Protein AF-A0A7C3NI88-F1 (afdb_monomer)

Radius of gyration: 24.8 Å; Cα contacts (8 Å, |Δi|>4): 38; chains: 1; bounding box: 59×48×70 Å

Foldseek 3Di:
DQCLCVVLVLLVCLVVCVVPPPPDDDDDPPPVVVVVVVVVVVVVQVPDDPVVVVVSVVNVVVQVPDDPVSVVVSVVSSVVQVPDDPVVVVVVVVVSVVLVVDDPVRNVVVSVVVVVLVPDDPVRNVVVVVVLVVDDPVVNVVVVVVVVVVVVVVVVVVVVVVVVLVVVVVVVDDPVVVVVVVVVVVCCVVPNDPVRVVVVVVVSVVVSVPPPD

Secondary structure (DSSP, 8-state):
--TTHHHHHHHHHHTTTTTT---S---SS-HHHHHHHHHHHHHHHHHS-HHHHHHHHHHHHHHHTS-HHHHHHHHHHHHHHHTS-HHHHHHHHHHHHHHHHS-HHHHHHHHHHHHHHHHS-HHHHHHHHHHHHHS-HHHHHHHHHHHHHHHHHHHHHHHHHHHHHHHHHHHHS-HHHHHHHHHHHHHHHHH--HHHHHHHHHHHHHHHHS---

Structure (mmCIF, N/CA/C/O backbone):
data_AF-A0A7C3NI88-F1
#
_entry.id   AF-A0A7C3NI88-F1
#
loop_
_atom_site.group_PDB
_atom_site.id
_atom_site.type_symbol
_atom_site.label_atom_id
_atom_site.label_alt_id
_atom_site.label_comp_id
_atom_site.label_asym_id
_atom_site.label_entity_id
_atom_site.label_seq_id
_atom_site.pdbx_PDB_ins_code
_atom_site.Cartn_x
_atom_site.Cartn_y
_atom_site.Cartn_z
_atom_site.occupancy
_atom_site.B_iso_or_equiv
_atom_site.auth_seq_id
_atom_site.auth_comp_id
_atom_site.auth_asym_id
_atom_site.auth_atom_id
_atom_site.pdbx_PDB_model_num
ATOM 1 N N . MET A 1 1 ? -6.622 -14.822 3.680 1.00 32.66 1 MET A N 1
ATOM 2 C CA . MET A 1 1 ? -5.328 -14.912 2.956 1.00 32.66 1 MET A CA 1
ATOM 3 C C . MET A 1 1 ? -5.038 -13.580 2.274 1.00 32.66 1 MET A C 1
ATOM 5 O O . MET A 1 1 ? -5.721 -13.219 1.322 1.00 32.66 1 MET A O 1
ATOM 9 N N . ASN A 1 2 ? -4.082 -12.814 2.807 1.00 26.61 2 ASN A N 1
ATOM 10 C CA . ASN A 1 2 ? -3.858 -11.410 2.448 1.00 26.61 2 ASN A CA 1
ATOM 11 C C . ASN A 1 2 ? -3.224 -11.280 1.053 1.00 26.61 2 ASN A C 1
ATOM 13 O O . ASN A 1 2 ? -2.083 -11.692 0.840 1.00 26.61 2 ASN A O 1
ATOM 17 N N . LEU A 1 3 ? -3.965 -10.697 0.102 1.00 31.41 3 LEU A N 1
ATOM 18 C CA . LEU A 1 3 ? -3.583 -10.494 -1.310 1.00 31.41 3 LEU A CA 1
ATOM 19 C C . LEU A 1 3 ? -2.279 -9.704 -1.515 1.00 31.41 3 LEU A C 1
ATOM 21 O O . LEU A 1 3 ? -1.693 -9.728 -2.595 1.00 31.41 3 LEU A O 1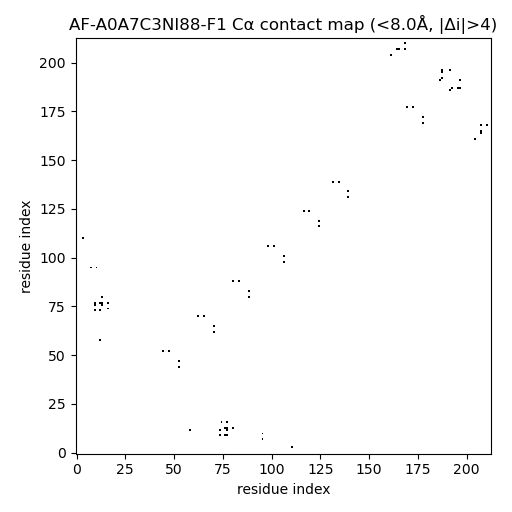
ATOM 25 N N . SER A 1 4 ? -1.805 -9.019 -0.491 1.00 33.62 4 SER A N 1
ATOM 26 C CA . SER A 1 4 ? -0.614 -8.173 -0.503 1.00 33.62 4 SER A CA 1
ATOM 27 C C . SER A 1 4 ? 0.681 -8.975 -0.472 1.00 33.62 4 SER A C 1
ATOM 29 O O . SER A 1 4 ? 1.694 -8.582 -1.056 1.00 33.62 4 SER A O 1
ATOM 31 N N . SER A 1 5 ? 0.587 -10.197 0.059 1.00 36.66 5 SER A N 1
ATOM 32 C CA . SER A 1 5 ? 1.593 -11.230 -0.145 1.00 36.66 5 SER A CA 1
ATOM 33 C C . SER A 1 5 ? 1.774 -11.589 -1.623 1.00 36.66 5 SER A C 1
ATOM 35 O O . SER A 1 5 ? 2.835 -12.102 -1.941 1.00 36.66 5 SER A O 1
ATOM 37 N N . LYS A 1 6 ? 0.837 -11.266 -2.543 1.00 42.94 6 LYS A N 1
ATOM 38 C CA . LYS A 1 6 ? 0.904 -11.579 -3.994 1.00 42.94 6 LYS A CA 1
ATOM 39 C C . LYS A 1 6 ? 1.456 -10.449 -4.886 1.00 42.94 6 LYS A C 1
ATOM 41 O O . LYS A 1 6 ? 1.591 -10.641 -6.100 1.00 42.94 6 LYS A O 1
ATOM 46 N N . LEU A 1 7 ? 1.790 -9.285 -4.316 1.00 36.56 7 LEU A N 1
ATOM 47 C CA . LEU A 1 7 ? 2.483 -8.192 -5.024 1.00 36.56 7 LEU A CA 1
ATOM 48 C C . LEU A 1 7 ? 3.919 -7.996 -4.525 1.00 36.56 7 LEU A C 1
ATOM 50 O O . LEU A 1 7 ? 4.809 -7.773 -5.342 1.00 36.56 7 LEU A O 1
ATOM 54 N N . ALA A 1 8 ? 4.181 -8.222 -3.234 1.00 36.03 8 ALA A N 1
ATOM 55 C CA . ALA A 1 8 ? 5.546 -8.280 -2.710 1.00 36.03 8 ALA A CA 1
ATOM 56 C C . ALA A 1 8 ? 6.295 -9.562 -3.123 1.00 36.03 8 ALA A C 1
ATOM 58 O O . ALA A 1 8 ? 7.511 -9.544 -3.315 1.00 36.03 8 ALA A O 1
ATOM 59 N N . THR A 1 9 ? 5.578 -10.669 -3.353 1.00 37.91 9 THR A N 1
ATOM 60 C CA . THR A 1 9 ? 6.172 -11.877 -3.950 1.00 37.91 9 THR A CA 1
ATOM 61 C C . THR A 1 9 ? 6.448 -11.731 -5.437 1.00 37.91 9 THR A C 1
ATOM 63 O O . THR A 1 9 ? 7.312 -12.438 -5.928 1.00 37.91 9 THR A O 1
ATOM 66 N N . ALA A 1 10 ? 5.802 -10.818 -6.168 1.00 36.47 10 ALA A N 1
ATOM 67 C CA . ALA A 1 10 ? 6.018 -10.715 -7.611 1.00 36.47 10 ALA A CA 1
ATOM 68 C C . ALA A 1 10 ? 7.401 -10.138 -7.959 1.00 36.47 10 ALA A C 1
ATOM 70 O O . ALA A 1 10 ? 8.027 -10.611 -8.900 1.00 36.47 10 ALA A O 1
ATOM 71 N N . ILE A 1 11 ? 7.917 -9.182 -7.177 1.00 41.78 11 ILE A N 1
ATOM 72 C CA . ILE A 1 11 ? 9.261 -8.612 -7.393 1.00 41.78 11 ILE A CA 1
ATOM 73 C C . ILE A 1 11 ? 10.340 -9.531 -6.796 1.00 41.78 11 ILE A C 1
ATOM 75 O O . ILE A 1 11 ? 11.390 -9.729 -7.404 1.00 41.78 11 ILE A O 1
ATOM 79 N N . GLY A 1 12 ? 10.049 -10.196 -5.670 1.00 39.19 12 GLY A N 1
ATOM 80 C CA . GLY A 1 12 ? 10.937 -11.213 -5.094 1.00 39.19 12 GLY A CA 1
ATOM 81 C C . GLY A 1 12 ? 11.050 -12.505 -5.921 1.00 39.19 12 GLY A C 1
ATOM 82 O O . GLY A 1 12 ? 12.126 -13.098 -5.964 1.00 39.19 12 GLY A O 1
ATOM 83 N N . LEU A 1 13 ? 9.980 -12.939 -6.602 1.00 42.16 13 LEU A N 1
ATOM 84 C CA . LEU A 1 13 ? 10.000 -14.089 -7.523 1.00 42.16 13 LEU A CA 1
ATOM 85 C C . LEU A 1 13 ? 10.448 -13.717 -8.939 1.00 42.16 13 LEU A C 1
ATOM 87 O O . LEU A 1 13 ? 10.964 -14.588 -9.631 1.00 42.16 13 LEU A O 1
ATOM 91 N N . ALA A 1 14 ? 10.330 -12.458 -9.375 1.00 40.44 14 ALA A N 1
ATOM 92 C CA . ALA A 1 14 ? 10.862 -12.040 -10.674 1.00 40.44 14 ALA A CA 1
ATOM 93 C C . ALA A 1 14 ? 12.399 -12.114 -10.740 1.00 40.44 14 ALA A C 1
ATOM 95 O O . ALA A 1 14 ? 12.946 -12.334 -11.814 1.00 40.44 14 ALA A O 1
ATOM 96 N N . LEU A 1 15 ? 13.102 -12.018 -9.606 1.00 44.06 15 LEU A N 1
ATOM 97 C CA . LEU A 1 15 ? 14.544 -12.302 -9.548 1.00 44.06 15 LEU A CA 1
ATOM 98 C C . LEU A 1 15 ? 14.875 -13.807 -9.524 1.00 44.06 15 LEU A C 1
ATOM 100 O O . LEU A 1 15 ? 16.026 -14.172 -9.726 1.00 44.06 15 LEU A O 1
ATOM 104 N N . LEU A 1 16 ? 13.884 -14.683 -9.323 1.00 44.50 16 LEU A N 1
ATOM 105 C CA . LEU A 1 16 ? 14.051 -16.143 -9.243 1.00 44.50 16 LEU A CA 1
ATOM 106 C C . LEU A 1 16 ? 13.483 -16.903 -10.455 1.00 44.50 16 LEU A C 1
ATOM 108 O O . LEU A 1 16 ? 13.848 -18.051 -10.685 1.00 44.50 16 LEU A O 1
ATOM 112 N N . LEU A 1 17 ? 12.650 -16.269 -11.284 1.00 41.72 17 LEU A N 1
ATOM 113 C CA . LEU A 1 17 ? 12.181 -16.842 -12.553 1.00 41.72 17 LEU A CA 1
ATOM 114 C C . LEU A 1 17 ? 13.203 -16.725 -13.698 1.00 41.72 17 LEU A C 1
ATOM 116 O O . LEU A 1 17 ? 12.942 -17.199 -14.802 1.00 41.72 17 LEU A O 1
ATOM 120 N N . LEU A 1 18 ? 14.400 -16.194 -13.426 1.00 44.94 18 LEU A N 1
ATOM 121 C CA . LEU A 1 18 ? 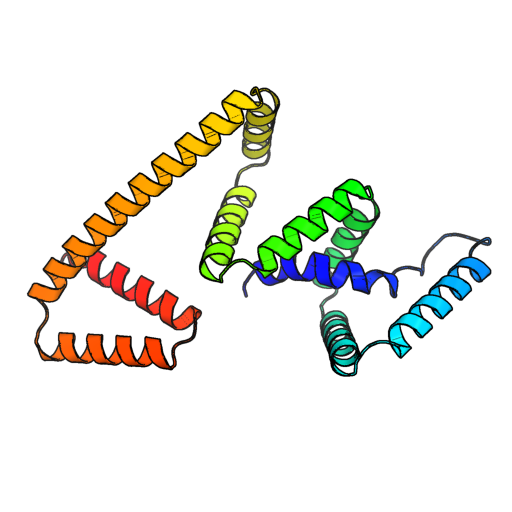15.545 -16.284 -14.338 1.00 44.94 18 LEU A CA 1
ATOM 122 C C . LEU A 1 18 ? 16.137 -17.702 -14.448 1.00 44.94 18 LEU A C 1
ATOM 124 O O . LEU A 1 18 ? 16.945 -17.927 -15.339 1.00 44.94 18 LEU A O 1
ATOM 128 N N . ALA A 1 19 ? 15.712 -18.670 -13.625 1.00 46.06 19 ALA A N 1
ATOM 129 C CA . ALA A 1 19 ? 16.236 -20.041 -13.681 1.00 46.06 19 ALA A CA 1
ATOM 130 C C . ALA A 1 19 ? 15.269 -21.100 -14.257 1.00 46.06 19 ALA A C 1
ATOM 132 O O . ALA A 1 19 ? 15.695 -22.223 -14.500 1.00 46.06 19 ALA A O 1
ATOM 133 N N . ALA A 1 20 ? 13.984 -20.793 -14.493 1.00 42.84 20 ALA A N 1
ATOM 134 C CA . ALA A 1 20 ? 12.984 -21.831 -14.818 1.00 42.84 20 ALA A CA 1
ATOM 135 C C . ALA A 1 20 ? 12.162 -21.605 -16.104 1.00 42.84 20 ALA A C 1
ATOM 137 O O . ALA A 1 20 ? 11.313 -22.432 -16.424 1.00 42.84 20 ALA A O 1
ATOM 138 N N . ALA A 1 21 ? 12.390 -20.520 -16.854 1.00 42.50 21 ALA A N 1
ATOM 139 C CA . ALA A 1 21 ? 11.597 -20.176 -18.047 1.00 42.50 21 ALA A CA 1
ATOM 140 C C . ALA A 1 21 ? 12.405 -20.108 -19.361 1.00 42.50 21 ALA A C 1
ATOM 142 O O . ALA A 1 21 ? 11.924 -19.567 -20.351 1.00 42.50 21 ALA A O 1
ATOM 143 N N . ALA A 1 22 ? 13.621 -20.664 -19.399 1.00 44.19 22 ALA A N 1
ATOM 144 C CA . ALA A 1 22 ? 14.449 -20.750 -20.611 1.00 44.19 22 ALA A CA 1
ATOM 145 C C . ALA A 1 22 ? 14.356 -22.130 -21.295 1.00 44.19 22 ALA A C 1
ATOM 147 O O .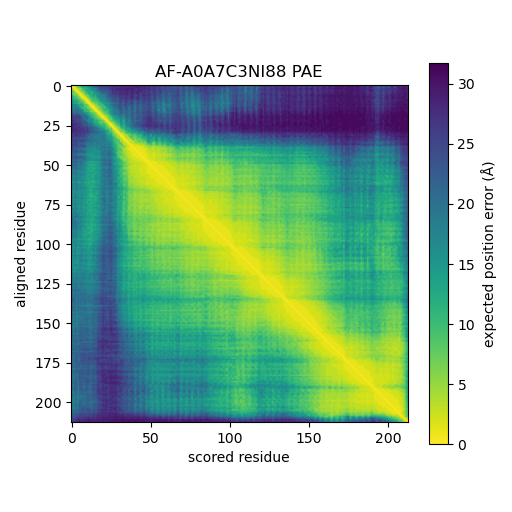 ALA A 1 22 ? 15.361 -22.677 -21.756 1.00 44.19 22 ALA A O 1
ATOM 148 N N . TRP A 1 23 ? 13.157 -22.719 -21.289 1.00 47.81 23 TRP A N 1
ATOM 149 C CA . TRP A 1 23 ? 12.801 -23.941 -22.013 1.00 47.81 23 TRP A CA 1
ATOM 150 C C . TRP A 1 23 ? 11.440 -23.734 -22.687 1.00 47.81 23 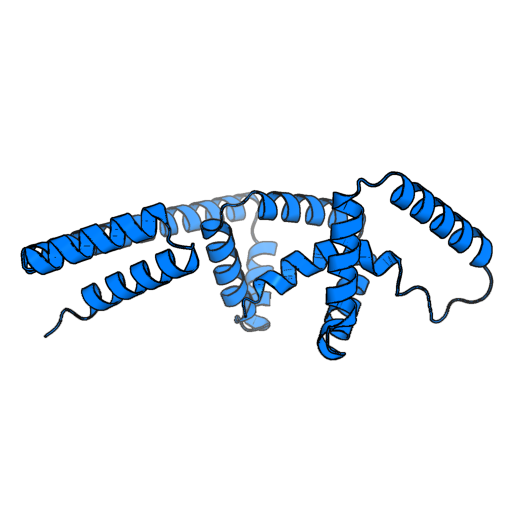TRP A C 1
ATOM 152 O O . TRP A 1 23 ? 10.420 -24.189 -22.190 1.00 47.81 23 TRP A O 1
ATOM 162 N N . SER A 1 24 ? 11.423 -22.995 -23.795 1.00 48.53 24 SER A N 1
ATOM 163 C CA . SER A 1 24 ? 10.720 -23.404 -25.019 1.00 48.53 24 SER A CA 1
ATOM 164 C C . SER A 1 24 ? 10.897 -22.323 -26.086 1.00 48.53 24 SER A C 1
ATOM 166 O O . SER A 1 24 ? 10.407 -21.211 -25.921 1.00 48.53 24 SER A O 1
ATOM 168 N N . GLN A 1 25 ? 11.549 -22.707 -27.184 1.00 45.66 25 GLN A N 1
ATOM 169 C CA . GLN A 1 25 ? 11.645 -21.993 -28.463 1.00 45.66 25 GLN A CA 1
ATOM 170 C C . GLN A 1 25 ? 12.489 -20.710 -28.511 1.00 45.66 25 GLN A C 1
ATOM 172 O O . GLN A 1 25 ? 11.952 -19.614 -28.575 1.00 45.66 25 GLN A O 1
ATOM 177 N N . THR A 1 26 ? 13.799 -20.887 -28.701 1.00 42.84 26 THR A N 1
ATOM 178 C CA . THR A 1 26 ? 14.554 -20.165 -29.742 1.00 42.84 26 THR A CA 1
ATOM 179 C C . THR A 1 26 ? 15.749 -21.011 -30.186 1.00 42.84 26 THR A C 1
ATOM 181 O O . THR A 1 26 ? 16.582 -21.431 -29.390 1.00 42.84 26 THR A O 1
ATOM 184 N N . GLY A 1 27 ? 15.782 -21.346 -31.475 1.00 46.03 27 GLY A N 1
ATOM 185 C CA . GLY A 1 27 ? 16.766 -22.240 -32.074 1.00 46.03 27 GLY A CA 1
ATOM 186 C C . GLY A 1 27 ? 18.157 -21.612 -32.215 1.00 46.03 27 GLY A C 1
ATOM 187 O O . GLY A 1 27 ? 18.318 -20.503 -32.709 1.00 46.03 27 GLY A O 1
ATOM 188 N N . GLN A 1 28 ? 19.159 -22.398 -31.823 1.00 39.84 28 GLN A N 1
ATOM 189 C CA . GLN A 1 28 ? 20.488 -22.518 -32.443 1.00 39.84 28 GLN A CA 1
ATOM 190 C C . GLN A 1 28 ? 21.496 -21.344 -32.415 1.00 39.84 28 GLN A C 1
ATOM 192 O O . GLN A 1 28 ? 22.498 -21.399 -33.122 1.00 39.84 28 GLN A O 1
ATOM 197 N N . ARG A 1 29 ? 21.363 -20.356 -31.516 1.00 44.50 29 ARG A N 1
ATOM 198 C CA . ARG A 1 29 ? 22.494 -19.463 -31.126 1.00 44.50 29 ARG A CA 1
ATOM 199 C C . ARG A 1 29 ? 22.801 -19.415 -29.620 1.00 44.50 29 ARG A C 1
ATOM 201 O O . ARG A 1 29 ? 23.678 -18.675 -29.188 1.00 44.50 29 ARG A O 1
ATOM 208 N N . GLU A 1 30 ? 22.116 -20.223 -28.813 1.00 43.31 30 GLU A N 1
ATOM 209 C CA . GLU A 1 30 ? 22.071 -20.078 -27.349 1.00 43.31 30 GLU A CA 1
ATOM 210 C C . GLU A 1 30 ? 23.096 -20.838 -26.472 1.00 43.31 30 GLU A C 1
ATOM 212 O O . GLU A 1 30 ? 23.231 -20.433 -25.315 1.00 43.31 30 GLU A O 1
ATOM 217 N N . PRO A 1 31 ? 23.830 -21.894 -26.893 1.00 49.31 31 PRO A N 1
ATOM 218 C CA . PRO A 1 31 ? 24.522 -22.743 -25.915 1.00 49.31 31 PRO A CA 1
ATOM 219 C C . PRO A 1 31 ? 25.653 -22.016 -25.173 1.00 49.31 31 PRO A C 1
ATOM 221 O O . PRO A 1 31 ? 25.827 -22.232 -23.977 1.00 49.31 31 PRO A O 1
ATOM 224 N N . LEU A 1 32 ? 26.372 -21.103 -25.838 1.00 42.50 32 LEU A N 1
ATOM 225 C CA . LEU A 1 32 ? 27.488 -20.374 -25.223 1.00 42.50 32 LEU A CA 1
ATOM 226 C C . LEU A 1 32 ? 27.013 -19.280 -24.251 1.00 42.50 32 LEU A C 1
ATOM 228 O O . LEU A 1 32 ? 27.554 -19.151 -23.157 1.00 42.50 32 LEU A O 1
ATOM 232 N N . LEU A 1 33 ? 25.967 -18.530 -24.620 1.00 45.44 33 LEU A N 1
ATOM 233 C CA . LEU A 1 33 ? 25.384 -17.474 -23.779 1.00 45.44 33 LEU A CA 1
ATOM 234 C C . LEU A 1 33 ? 24.667 -18.062 -22.555 1.00 45.44 33 LEU A C 1
ATOM 236 O O . LEU A 1 33 ? 24.776 -17.519 -21.456 1.00 45.44 33 LEU A O 1
ATOM 240 N N . LYS A 1 34 ? 23.988 -19.206 -22.721 1.00 52.25 34 LYS A N 1
ATOM 241 C CA . LYS A 1 34 ? 23.351 -19.939 -21.621 1.00 52.25 34 LYS A CA 1
ATOM 242 C C . LYS A 1 34 ? 24.395 -20.518 -20.664 1.00 52.25 34 LYS A C 1
ATOM 244 O O . LYS A 1 34 ? 24.311 -20.249 -19.471 1.00 52.25 34 LYS A O 1
ATOM 249 N N . ALA A 1 35 ? 25.440 -21.171 -21.179 1.00 47.72 35 ALA A N 1
ATOM 250 C CA . ALA A 1 35 ? 26.537 -21.696 -20.362 1.00 47.72 35 ALA A CA 1
ATOM 251 C C . ALA A 1 35 ? 27.296 -20.598 -19.590 1.00 47.72 35 ALA A C 1
ATOM 253 O O . ALA A 1 35 ? 27.627 -20.792 -18.421 1.00 47.72 35 ALA A O 1
ATOM 254 N N . GLN A 1 36 ? 27.530 -19.429 -20.200 1.00 49.84 36 GLN A N 1
ATOM 255 C CA . GLN A 1 36 ? 28.121 -18.276 -19.508 1.00 49.84 36 GLN A CA 1
ATOM 256 C C . GLN A 1 36 ? 27.206 -17.746 -18.397 1.00 49.84 36 GLN A C 1
ATOM 258 O O . GLN A 1 36 ? 27.676 -17.483 -17.290 1.00 49.84 36 GLN A O 1
ATOM 263 N N . SER A 1 37 ? 25.898 -17.654 -18.656 1.00 64.19 37 SER A N 1
ATOM 264 C CA . SER A 1 37 ? 24.925 -17.233 -17.643 1.00 64.19 37 SER A CA 1
ATOM 265 C C . SER A 1 37 ? 24.801 -18.241 -16.492 1.00 64.19 37 SER A C 1
ATOM 267 O O . SER A 1 37 ? 24.720 -17.843 -15.331 1.00 64.19 37 SER A O 1
ATOM 269 N N . ASP A 1 38 ? 24.877 -19.541 -16.784 1.00 68.00 38 ASP A N 1
ATOM 270 C CA . ASP A 1 38 ? 24.817 -20.613 -15.790 1.00 68.00 38 ASP A CA 1
ATOM 271 C C . ASP A 1 38 ? 26.075 -20.623 -14.910 1.00 68.00 38 ASP A C 1
ATOM 273 O O . ASP A 1 38 ? 25.975 -20.732 -13.686 1.00 68.00 38 ASP A O 1
ATOM 277 N N . GLN A 1 39 ? 27.258 -20.416 -15.502 1.00 70.38 39 GLN A N 1
ATOM 278 C CA . GLN A 1 39 ? 28.505 -20.258 -14.749 1.00 70.38 39 GLN A CA 1
ATOM 279 C C . GLN A 1 39 ? 28.502 -19.005 -13.867 1.00 70.38 39 GLN A C 1
ATOM 281 O O . GLN A 1 39 ? 28.963 -19.053 -12.725 1.00 70.38 39 GLN A O 1
ATOM 286 N N . GLU A 1 40 ? 27.981 -17.879 -14.357 1.00 75.00 40 GLU A N 1
ATOM 287 C CA . GLU A 1 40 ? 27.875 -16.659 -13.556 1.00 75.00 40 GLU A CA 1
ATOM 288 C C . GLU A 1 40 ? 26.893 -16.833 -12.389 1.00 75.00 40 GLU A C 1
ATOM 290 O O . GLU A 1 40 ? 27.192 -16.445 -11.257 1.00 75.00 40 GLU A O 1
ATOM 295 N N . ASN A 1 41 ? 25.750 -17.474 -12.635 1.00 75.50 41 ASN A N 1
ATOM 296 C CA . ASN A 1 41 ? 24.769 -17.795 -11.604 1.00 75.50 41 ASN A CA 1
ATOM 297 C C . ASN A 1 41 ? 25.346 -18.738 -10.542 1.00 75.50 41 ASN A C 1
ATOM 299 O O . ASN A 1 41 ? 25.120 -18.513 -9.353 1.00 75.50 41 ASN A O 1
ATOM 303 N N . LEU A 1 42 ? 26.137 -19.738 -10.945 1.00 77.19 42 LEU A N 1
ATOM 304 C CA . LEU A 1 42 ? 26.828 -20.634 -10.019 1.00 77.19 42 LEU A CA 1
ATOM 305 C C . LEU A 1 42 ? 27.843 -19.871 -9.160 1.00 77.19 42 LEU A C 1
ATOM 307 O O . LEU A 1 42 ? 27.822 -19.993 -7.939 1.00 77.19 42 LEU A O 1
ATOM 311 N N . ARG A 1 43 ? 28.658 -19.001 -9.766 1.00 82.88 43 ARG A N 1
ATOM 312 C CA . ARG A 1 43 ? 29.606 -18.149 -9.027 1.00 82.88 43 ARG A CA 1
ATOM 313 C C . ARG A 1 43 ? 28.901 -17.219 -8.040 1.00 82.88 43 ARG A C 1
ATOM 315 O O . ARG A 1 43 ? 29.401 -16.992 -6.939 1.00 82.88 43 ARG A O 1
ATOM 322 N N . ARG A 1 44 ? 27.745 -16.657 -8.414 1.00 79.12 44 ARG A N 1
ATOM 323 C CA . ARG A 1 44 ? 26.914 -15.845 -7.507 1.00 79.12 44 ARG A CA 1
ATOM 324 C C . ARG A 1 44 ? 26.362 -16.694 -6.367 1.00 79.12 44 ARG A C 1
ATOM 326 O O . ARG A 1 44 ? 26.438 -16.268 -5.221 1.00 79.12 44 ARG A O 1
ATOM 333 N N . TRP A 1 45 ? 25.861 -17.890 -6.668 1.00 77.75 45 TRP A N 1
ATOM 334 C CA . TRP A 1 45 ? 25.368 -18.837 -5.672 1.00 77.75 45 TRP A CA 1
ATOM 335 C C . TRP A 1 45 ? 26.457 -19.244 -4.681 1.00 77.75 45 TRP A C 1
ATOM 337 O O . TRP A 1 45 ? 26.223 -19.226 -3.479 1.00 77.75 45 TRP A O 1
ATOM 347 N N . GLU A 1 46 ? 27.661 -19.565 -5.146 1.00 85.88 46 GLU A N 1
ATOM 348 C CA . GLU A 1 46 ? 28.785 -19.937 -4.282 1.00 85.88 46 GLU A CA 1
ATOM 349 C C . GLU A 1 46 ? 29.116 -18.834 -3.274 1.00 85.88 46 GLU A C 1
ATOM 351 O O . GLU A 1 46 ? 29.261 -19.133 -2.086 1.00 85.88 46 GLU A O 1
ATOM 356 N N . LYS A 1 47 ? 29.114 -17.572 -3.728 1.00 87.88 47 LYS A N 1
ATOM 357 C CA . LYS A 1 47 ? 29.382 -16.372 -2.919 1.00 87.88 47 LYS A CA 1
ATOM 358 C C . LYS A 1 47 ? 28.264 -15.987 -1.942 1.00 87.88 47 LYS A C 1
ATOM 360 O O . LYS A 1 47 ? 28.503 -15.148 -1.079 1.00 87.88 47 LYS A O 1
ATOM 365 N N . MET A 1 48 ? 27.068 -16.567 -2.054 1.00 85.44 48 MET A N 1
ATOM 366 C CA . MET A 1 48 ? 25.968 -16.291 -1.124 1.00 85.44 48 MET A CA 1
ATOM 367 C C . MET A 1 48 ? 26.222 -16.906 0.256 1.00 85.44 48 MET A C 1
ATOM 369 O O . MET A 1 48 ? 26.700 -18.042 0.388 1.00 85.44 48 MET A O 1
ATOM 373 N N . SER A 1 49 ? 25.810 -16.176 1.287 1.00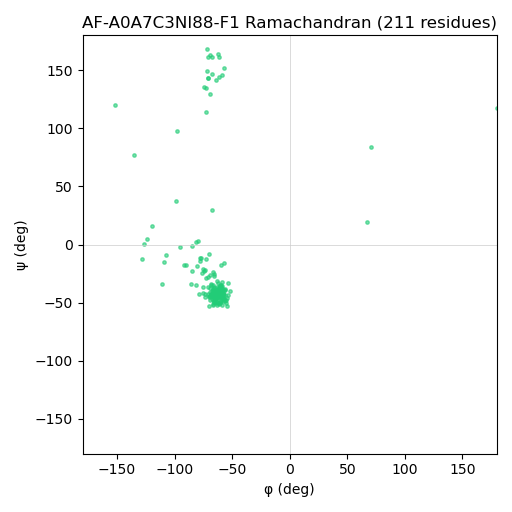 89.62 49 SER A N 1
ATOM 374 C CA . SER A 1 49 ? 25.756 -16.645 2.667 1.00 89.62 49 SER A CA 1
ATOM 375 C C . SER A 1 49 ? 24.800 -17.835 2.825 1.00 89.62 49 SER A C 1
ATOM 377 O O . SER A 1 49 ? 23.908 -18.083 2.007 1.00 89.62 49 SER A O 1
ATOM 379 N N . ALA A 1 50 ? 24.953 -18.581 3.921 1.00 89.62 50 ALA A N 1
ATOM 380 C CA . ALA A 1 50 ? 24.043 -19.678 4.244 1.00 89.62 50 ALA A CA 1
ATOM 381 C C . ALA A 1 50 ? 22.582 -19.203 4.381 1.00 89.62 50 ALA A C 1
ATOM 383 O O . ALA A 1 50 ? 21.669 -19.909 3.951 1.00 89.62 50 ALA A O 1
ATOM 384 N N . ALA A 1 51 ? 22.366 -17.996 4.919 1.00 83.25 51 ALA A N 1
ATOM 385 C CA . ALA A 1 51 ? 21.041 -17.398 5.068 1.00 83.25 51 ALA A CA 1
ATOM 386 C C . ALA A 1 51 ? 20.386 -17.102 3.708 1.00 83.25 51 ALA A C 1
ATOM 388 O O . ALA A 1 51 ? 19.237 -17.482 3.486 1.00 83.25 51 ALA A O 1
ATOM 389 N N . GLU A 1 52 ? 21.126 -16.514 2.766 1.00 77.88 52 GLU A N 1
ATOM 390 C CA . GLU A 1 52 ? 20.632 -16.227 1.411 1.00 77.88 52 GLU A CA 1
ATOM 391 C C . GLU A 1 52 ? 20.326 -17.513 0.632 1.00 77.88 52 GLU A C 1
ATOM 393 O O . GLU A 1 52 ? 19.262 -17.647 0.021 1.00 77.88 52 GLU A O 1
ATOM 398 N N . LYS A 1 53 ? 21.217 -18.512 0.713 1.00 81.88 53 LYS A N 1
ATOM 399 C CA . LYS A 1 53 ? 20.985 -19.842 0.121 1.00 81.88 53 LYS A CA 1
ATOM 400 C C . LYS A 1 53 ? 19.720 -20.483 0.690 1.00 81.88 53 LYS A C 1
ATOM 402 O O . LYS A 1 53 ? 18.931 -21.068 -0.057 1.00 81.88 53 LYS A O 1
ATOM 407 N N . GLN A 1 54 ? 19.508 -20.369 2.000 1.00 82.94 54 GLN A N 1
ATOM 408 C CA . GLN A 1 54 ? 18.324 -20.906 2.662 1.00 82.94 54 GLN A CA 1
ATOM 409 C C . GLN A 1 54 ? 17.047 -20.176 2.236 1.00 82.94 54 GLN A C 1
ATOM 411 O O . GLN A 1 54 ? 16.037 -20.826 1.958 1.00 82.94 54 GLN A O 1
ATOM 416 N N . GLU A 1 55 ? 17.088 -18.852 2.110 1.00 78.62 55 GLU A N 1
ATOM 417 C CA . GLU A 1 55 ? 15.958 -18.071 1.614 1.00 78.62 55 GLU A CA 1
ATOM 418 C C . GLU A 1 55 ? 15.568 -18.488 0.187 1.00 78.62 55 GLU A C 1
ATOM 420 O O . GLU A 1 55 ? 14.385 -18.694 -0.108 1.00 78.62 55 GLU A O 1
ATOM 425 N N . ILE A 1 56 ? 16.551 -18.671 -0.697 1.00 76.69 56 ILE A N 1
ATOM 426 C CA . ILE A 1 56 ? 16.311 -19.125 -2.071 1.00 76.69 56 ILE A CA 1
ATOM 427 C C . ILE A 1 56 ? 15.676 -20.518 -2.082 1.00 76.69 56 ILE A C 1
ATOM 429 O O . ILE A 1 56 ? 14.679 -20.725 -2.780 1.00 76.69 56 ILE A O 1
ATOM 433 N N . ARG A 1 57 ? 16.173 -21.457 -1.265 1.00 81.25 57 ARG A N 1
ATOM 434 C CA . ARG A 1 57 ? 15.561 -22.790 -1.125 1.00 81.25 57 ARG A CA 1
ATOM 435 C C . ARG A 1 57 ? 14.107 -22.698 -0.670 1.00 81.25 57 ARG A C 1
ATOM 437 O O . ARG A 1 57 ? 13.247 -23.341 -1.264 1.00 81.25 57 ARG A O 1
ATOM 444 N N . GLN A 1 58 ? 13.803 -21.874 0.333 1.00 81.31 58 GLN A N 1
ATOM 445 C CA . GLN A 1 58 ? 12.429 -21.683 0.812 1.00 81.31 58 GLN A CA 1
ATOM 446 C C . GLN A 1 58 ? 11.517 -21.080 -0.264 1.00 81.31 58 GLN A C 1
ATOM 448 O O . GLN A 1 58 ? 10.369 -21.498 -0.422 1.00 81.31 58 GLN A O 1
ATOM 453 N N . ARG A 1 59 ? 12.005 -20.098 -1.031 1.00 77.88 59 ARG A N 1
ATOM 454 C CA . ARG A 1 59 ? 11.267 -19.524 -2.169 1.00 77.88 59 ARG A CA 1
ATOM 455 C C . ARG A 1 59 ? 11.001 -20.574 -3.251 1.00 77.88 59 ARG A C 1
ATOM 457 O O . ARG A 1 59 ? 9.877 -20.642 -3.742 1.00 77.88 59 ARG A O 1
ATOM 464 N N . PHE A 1 60 ? 11.985 -21.416 -3.564 1.00 80.19 60 PHE A N 1
ATOM 465 C CA . PHE A 1 60 ? 11.829 -22.511 -4.521 1.00 80.19 60 PHE A CA 1
ATOM 466 C C . PHE A 1 60 ? 10.807 -23.552 -4.053 1.00 80.19 60 PHE A C 1
ATOM 468 O O . PHE A 1 60 ? 9.925 -23.922 -4.823 1.00 80.19 60 PHE A O 1
ATOM 475 N N . GLN A 1 61 ? 10.856 -23.970 -2.784 1.00 82.44 61 GLN A N 1
ATOM 476 C CA . GLN A 1 61 ? 9.868 -24.904 -2.230 1.00 82.44 61 GLN A CA 1
ATOM 477 C C . GLN A 1 61 ? 8.450 -24.325 -2.277 1.00 82.44 61 GLN A C 1
ATOM 479 O O . GLN A 1 61 ? 7.520 -25.011 -2.695 1.00 82.44 61 GLN A O 1
ATOM 484 N N . ARG A 1 62 ? 8.282 -23.037 -1.941 1.00 81.75 62 ARG A N 1
ATOM 485 C CA . ARG A 1 62 ? 6.989 -22.353 -2.094 1.00 81.75 62 ARG A CA 1
ATOM 486 C C . ARG A 1 62 ? 6.492 -22.392 -3.534 1.00 81.75 62 ARG A C 1
ATOM 488 O O . ARG A 1 62 ? 5.334 -22.708 -3.744 1.00 81.75 62 ARG A O 1
ATOM 495 N N . TRP A 1 63 ? 7.352 -22.106 -4.510 1.00 79.69 63 TRP A N 1
ATOM 496 C CA . TRP A 1 63 ? 6.981 -22.167 -5.926 1.00 79.69 63 TRP A CA 1
ATOM 497 C C . TRP A 1 63 ? 6.620 -23.584 -6.387 1.00 79.69 63 TRP A C 1
ATOM 499 O O . TRP A 1 63 ? 5.635 -23.767 -7.101 1.00 79.69 63 TRP A O 1
ATOM 509 N N . LYS A 1 64 ? 7.383 -24.596 -5.956 1.00 83.25 64 LYS A N 1
ATOM 510 C CA . LYS A 1 64 ? 7.119 -26.003 -6.287 1.00 83.25 64 LYS A CA 1
ATOM 511 C C . LYS A 1 64 ? 5.733 -26.440 -5.804 1.00 83.25 64 LYS A C 1
ATOM 513 O O . LYS A 1 64 ? 5.036 -27.138 -6.537 1.00 83.25 64 LYS A O 1
ATOM 518 N N . ASN A 1 65 ? 5.343 -25.974 -4.619 1.00 88.62 65 ASN A N 1
ATOM 519 C CA . ASN A 1 65 ? 4.078 -26.304 -3.965 1.00 88.62 65 ASN A CA 1
ATOM 520 C C . ASN A 1 65 ? 2.892 -25.422 -4.401 1.00 88.62 65 ASN A C 1
ATOM 522 O O . ASN A 1 65 ? 1.787 -25.629 -3.910 1.00 88.62 65 ASN A O 1
ATOM 526 N N . MET A 1 66 ? 3.092 -24.441 -5.290 1.00 86.94 66 MET A N 1
ATOM 527 C CA . MET A 1 66 ? 1.991 -23.661 -5.868 1.00 86.94 66 MET A CA 1
ATOM 528 C C . MET A 1 66 ? 1.176 -24.501 -6.852 1.00 86.94 66 MET A C 1
ATOM 530 O O . MET A 1 66 ? 1.720 -25.356 -7.560 1.00 86.94 66 MET A O 1
ATOM 534 N N . ASP A 1 67 ? -0.116 -24.201 -6.952 1.00 91.19 67 ASP A N 1
ATOM 535 C CA . ASP A 1 67 ? -0.966 -24.766 -7.996 1.00 91.19 67 ASP A CA 1
ATOM 536 C C . ASP A 1 67 ? -0.637 -24.170 -9.384 1.00 91.19 67 ASP A C 1
ATOM 538 O O . ASP A 1 67 ? 0.092 -23.178 -9.526 1.00 91.19 67 ASP A O 1
ATOM 542 N N . GLU A 1 68 ? -1.164 -24.777 -10.450 1.00 87.75 68 GLU A N 1
ATOM 543 C CA . GLU A 1 68 ? -0.875 -24.313 -11.813 1.00 87.75 68 GLU A CA 1
ATOM 544 C C . GLU A 1 68 ? -1.438 -22.921 -12.122 1.00 87.75 68 GLU A C 1
ATOM 546 O O . GLU A 1 68 ? -0.856 -22.191 -12.932 1.00 87.75 68 GLU A O 1
ATOM 551 N N . LYS A 1 69 ? -2.517 -22.503 -11.453 1.00 89.31 69 LYS A N 1
ATOM 552 C CA . LYS A 1 69 ? -3.106 -21.171 -11.630 1.00 89.31 69 LYS A CA 1
ATOM 553 C C . LYS A 1 69 ? -2.188 -20.099 -11.047 1.00 89.31 69 LYS A C 1
ATOM 555 O O . LYS A 1 69 ? -1.934 -19.082 -11.697 1.00 89.31 69 LYS A O 1
ATOM 560 N N . GLU A 1 70 ? -1.646 -20.331 -9.860 1.00 82.38 70 GLU A N 1
ATOM 561 C CA . GLU A 1 70 ? -0.678 -19.458 -9.201 1.00 82.38 70 GLU A CA 1
ATOM 562 C C . GLU A 1 70 ? 0.636 -19.394 -9.983 1.00 82.38 70 GLU A C 1
ATOM 564 O O . GLU A 1 70 ? 1.156 -18.300 -10.232 1.00 82.38 70 GLU A O 1
ATOM 569 N N . LYS A 1 71 ? 1.134 -20.539 -10.467 1.00 82.94 71 LYS A N 1
ATOM 570 C CA . LYS A 1 71 ? 2.307 -20.575 -11.351 1.00 82.94 71 LYS A CA 1
ATOM 571 C C . LYS A 1 71 ? 2.062 -19.815 -12.654 1.00 82.94 71 LYS A C 1
ATOM 573 O O . LYS A 1 71 ? 2.937 -19.065 -13.086 1.00 82.94 71 LYS A O 1
ATOM 578 N N . ALA A 1 72 ? 0.895 -19.961 -13.283 1.00 85.00 72 ALA A N 1
ATOM 579 C CA . ALA A 1 72 ? 0.536 -19.218 -14.492 1.00 85.00 72 ALA A CA 1
ATOM 580 C C . ALA A 1 72 ? 0.469 -17.701 -14.245 1.00 85.00 72 ALA A C 1
ATOM 582 O O . ALA A 1 72 ? 0.992 -16.920 -15.045 1.00 85.00 72 ALA A O 1
ATOM 583 N N . GLU A 1 73 ? -0.103 -17.268 -13.119 1.00 82.19 73 GLU A N 1
ATOM 584 C CA . GLU A 1 73 ? -0.135 -15.852 -12.745 1.00 82.19 73 GLU A CA 1
ATOM 585 C C . GLU A 1 73 ? 1.281 -15.287 -12.554 1.00 82.19 73 GLU A C 1
ATOM 587 O O . GLU A 1 73 ? 1.584 -14.198 -13.053 1.00 82.19 73 GLU A O 1
ATOM 592 N N . LEU A 1 74 ? 2.160 -16.024 -11.869 1.00 79.00 74 LEU A N 1
ATOM 593 C CA . LEU A 1 74 ? 3.556 -15.628 -11.675 1.00 79.00 74 LEU A CA 1
ATOM 594 C C . LEU A 1 74 ? 4.334 -15.578 -12.989 1.00 79.00 74 LEU A C 1
ATOM 596 O O . LEU A 1 74 ? 5.032 -14.593 -13.227 1.00 79.00 74 LEU A O 1
ATOM 600 N N . ARG A 1 75 ? 4.164 -16.575 -13.868 1.00 82.81 75 ARG A N 1
ATOM 601 C CA . ARG A 1 75 ? 4.746 -16.574 -15.220 1.00 82.81 75 ARG A CA 1
ATOM 602 C C . ARG A 1 75 ? 4.326 -15.322 -15.993 1.00 82.81 75 ARG A C 1
ATOM 604 O O . ARG A 1 75 ? 5.181 -14.604 -16.500 1.00 82.81 75 ARG A O 1
ATOM 611 N N . ARG A 1 76 ? 3.033 -14.974 -15.990 1.00 83.69 76 ARG A N 1
ATOM 612 C CA . ARG A 1 76 ? 2.528 -13.753 -16.645 1.00 83.69 76 ARG A CA 1
ATOM 613 C C . ARG A 1 76 ? 3.141 -12.475 -16.065 1.00 83.69 76 ARG A C 1
ATOM 615 O O . ARG A 1 76 ? 3.513 -11.578 -16.817 1.00 83.69 76 ARG A O 1
ATOM 622 N N . LYS A 1 77 ? 3.236 -12.370 -14.735 1.00 80.81 77 LYS A N 1
ATOM 623 C CA . LYS A 1 77 ? 3.850 -11.210 -14.063 1.00 80.81 77 LYS A CA 1
ATOM 624 C C . LYS A 1 77 ? 5.332 -11.076 -14.411 1.00 80.81 77 LYS A C 1
ATOM 626 O O . LYS A 1 77 ? 5.806 -9.966 -14.629 1.00 80.81 77 LYS A O 1
ATOM 631 N N . PHE A 1 78 ? 6.044 -12.194 -14.486 1.00 79.69 78 PHE A N 1
ATOM 632 C CA . PHE A 1 78 ? 7.453 -12.213 -14.854 1.00 79.69 78 PHE A CA 1
ATOM 633 C C . PHE A 1 78 ? 7.689 -11.823 -16.309 1.00 79.69 78 PHE A C 1
ATOM 635 O O . PHE A 1 78 ? 8.564 -11.010 -16.584 1.00 79.69 78 PHE A O 1
ATOM 642 N N . GLU A 1 79 ? 6.869 -12.314 -17.234 1.00 82.31 79 GLU A N 1
ATOM 643 C CA . GLU A 1 79 ? 6.948 -11.895 -18.635 1.00 82.31 79 GLU A CA 1
ATOM 644 C C . GLU A 1 79 ? 6.653 -10.398 -18.802 1.00 82.31 79 GLU A C 1
ATOM 646 O O . GLU A 1 79 ? 7.338 -9.709 -19.557 1.00 82.31 79 GLU A O 1
ATOM 651 N N . ALA A 1 80 ? 5.701 -9.851 -18.040 1.00 79.94 80 ALA A N 1
ATOM 652 C CA . ALA A 1 80 ? 5.482 -8.405 -18.000 1.00 79.94 80 ALA A CA 1
ATOM 653 C C . ALA A 1 80 ? 6.712 -7.651 -17.461 1.00 79.94 80 ALA A C 1
ATOM 655 O O . ALA A 1 80 ? 7.101 -6.638 -18.032 1.00 79.94 80 ALA A O 1
ATOM 656 N N . TRP A 1 81 ? 7.355 -8.163 -16.407 1.00 77.81 81 TRP A N 1
ATOM 657 C CA . TRP A 1 81 ? 8.581 -7.591 -15.841 1.00 77.81 81 TRP A CA 1
ATOM 658 C C . TRP A 1 81 ? 9.762 -7.606 -16.819 1.00 77.81 81 TRP A C 1
ATOM 660 O O . TRP A 1 81 ? 10.481 -6.614 -16.934 1.00 77.81 81 TRP A O 1
ATOM 670 N N . ARG A 1 82 ? 9.970 -8.715 -17.541 1.00 81.62 82 ARG A N 1
ATOM 671 C CA . ARG A 1 82 ? 11.056 -8.855 -18.526 1.00 81.62 82 ARG A CA 1
ATOM 672 C C . ARG A 1 82 ? 10.964 -7.821 -19.642 1.00 81.62 82 ARG A C 1
ATOM 674 O O . ARG A 1 82 ? 12.000 -7.361 -20.110 1.00 81.62 82 ARG A O 1
ATOM 681 N N . LYS A 1 83 ? 9.738 -7.463 -20.031 1.00 85.56 83 LYS A N 1
ATOM 682 C CA . LYS A 1 83 ? 9.439 -6.484 -21.084 1.00 85.56 83 LYS A CA 1
ATOM 683 C C . LYS A 1 83 ? 9.610 -5.026 -20.644 1.00 85.56 83 LYS A C 1
ATOM 685 O O . LYS A 1 83 ? 9.590 -4.151 -21.504 1.00 85.56 83 LYS A O 1
ATOM 690 N N . LEU A 1 84 ? 9.768 -4.755 -19.345 1.00 81.38 84 LEU A N 1
ATOM 691 C CA . LEU A 1 84 ? 10.043 -3.404 -18.849 1.00 81.38 84 LEU A CA 1
ATOM 692 C C . LEU A 1 84 ? 11.438 -2.934 -19.281 1.00 81.38 84 LEU A C 1
ATOM 694 O O . LEU A 1 84 ? 12.386 -3.723 -19.322 1.00 81.38 84 LEU A O 1
ATOM 698 N N . LYS A 1 85 ? 11.580 -1.632 -19.533 1.00 88.75 85 LYS A N 1
ATOM 699 C CA . LYS A 1 85 ? 12.881 -0.983 -19.750 1.00 88.75 85 LYS A CA 1
ATOM 700 C C . LYS A 1 85 ? 13.677 -0.908 -18.444 1.00 88.75 85 LYS A C 1
ATOM 702 O O . LYS A 1 85 ? 13.113 -1.024 -17.352 1.00 88.75 85 LYS A O 1
ATOM 707 N N . GLU A 1 86 ? 14.990 -0.704 -18.522 1.00 82.75 86 GLU A N 1
ATOM 708 C CA . GLU A 1 86 ? 15.839 -0.672 -17.321 1.00 82.75 86 GLU A CA 1
ATOM 709 C C . GLU A 1 86 ? 15.475 0.466 -16.359 1.00 82.75 86 GLU A C 1
ATOM 711 O O . GLU A 1 86 ? 15.506 0.273 -15.141 1.00 82.75 86 GLU A O 1
ATOM 716 N N . GLU A 1 87 ? 15.023 1.612 -16.869 1.00 83.25 87 GLU A N 1
ATOM 717 C CA . GLU A 1 87 ? 14.552 2.734 -16.052 1.00 83.25 87 GLU A CA 1
ATOM 718 C C . GLU A 1 87 ? 13.283 2.367 -15.272 1.00 83.25 87 GLU A C 1
ATOM 720 O O . GLU A 1 87 ? 13.147 2.699 -14.089 1.00 83.25 87 GLU A O 1
ATOM 725 N N . GLU A 1 88 ? 12.366 1.639 -15.911 1.00 79.44 88 GLU A N 1
ATOM 726 C CA . GLU A 1 88 ? 11.124 1.160 -15.301 1.00 79.44 88 GLU A CA 1
ATOM 727 C C . GLU A 1 88 ? 11.412 0.091 -14.245 1.00 79.44 88 GLU A C 1
ATOM 729 O O . GLU A 1 88 ? 10.873 0.149 -13.135 1.00 79.44 88 GLU A O 1
ATOM 734 N N . LYS A 1 89 ? 12.329 -0.841 -14.539 1.00 80.31 89 LYS A N 1
ATOM 735 C CA . LYS A 1 89 ? 12.807 -1.825 -13.559 1.00 80.31 89 LYS A CA 1
ATOM 736 C C . LYS A 1 89 ? 13.474 -1.137 -12.369 1.00 80.31 89 LYS A C 1
ATOM 738 O O . LYS A 1 89 ? 13.213 -1.508 -11.225 1.00 80.31 89 LYS A O 1
ATOM 743 N N . ALA A 1 90 ? 14.296 -0.113 -12.602 1.00 82.06 90 ALA A N 1
ATOM 744 C CA . ALA A 1 90 ? 14.932 0.660 -11.537 1.00 82.06 90 ALA A CA 1
ATOM 745 C C . ALA A 1 90 ? 13.901 1.412 -10.680 1.00 82.06 90 ALA A C 1
ATOM 747 O O . ALA A 1 90 ? 13.993 1.402 -9.451 1.00 82.06 90 ALA A O 1
ATOM 748 N N . ALA A 1 91 ? 12.887 2.020 -11.300 1.00 76.88 91 ALA A N 1
ATOM 749 C CA . ALA A 1 91 ? 11.793 2.666 -10.582 1.00 76.88 91 ALA A CA 1
ATOM 750 C C . ALA A 1 91 ? 11.004 1.669 -9.723 1.00 76.88 91 ALA A C 1
ATOM 752 O O . ALA A 1 91 ? 10.696 1.956 -8.564 1.00 76.88 91 ALA A O 1
ATOM 753 N N . ALA A 1 92 ? 10.726 0.480 -10.254 1.00 79.81 92 ALA A N 1
ATOM 754 C CA . ALA A 1 92 ? 10.051 -0.573 -9.514 1.00 79.81 92 ALA A CA 1
ATOM 755 C C . ALA A 1 92 ? 10.885 -1.100 -8.333 1.00 79.81 92 ALA A C 1
ATOM 757 O O . ALA A 1 92 ? 10.328 -1.279 -7.251 1.00 79.81 92 ALA A O 1
ATOM 758 N N . ARG A 1 93 ? 12.209 -1.263 -8.492 1.00 81.56 93 ARG A N 1
ATOM 759 C CA . ARG A 1 93 ? 13.123 -1.604 -7.383 1.00 81.56 93 ARG A CA 1
ATOM 760 C C . ARG A 1 93 ? 13.064 -0.561 -6.262 1.00 81.56 93 ARG A C 1
ATOM 762 O O . ARG A 1 93 ? 12.793 -0.917 -5.120 1.00 81.56 93 ARG A O 1
ATOM 769 N N . ARG A 1 94 ? 13.163 0.733 -6.595 1.00 81.81 94 ARG A N 1
ATOM 770 C CA . ARG A 1 94 ? 13.033 1.829 -5.610 1.00 81.81 94 ARG A CA 1
ATOM 771 C C . ARG A 1 94 ? 11.674 1.838 -4.904 1.00 81.81 94 ARG A C 1
ATOM 773 O O . ARG A 1 94 ? 11.594 2.088 -3.705 1.00 81.81 94 ARG A O 1
ATOM 780 N N . ASN A 1 95 ? 10.588 1.581 -5.636 1.00 79.94 95 ASN A N 1
ATOM 781 C CA . ASN A 1 95 ? 9.250 1.469 -5.049 1.00 79.94 95 ASN A CA 1
ATOM 782 C C . ASN A 1 95 ? 9.161 0.308 -4.057 1.00 79.94 95 ASN A C 1
ATOM 784 O O . ASN A 1 95 ? 8.577 0.460 -2.986 1.00 79.94 95 ASN A O 1
ATOM 788 N N . PHE A 1 96 ? 9.750 -0.832 -4.411 1.00 81.00 96 PHE A N 1
ATOM 789 C CA . PHE A 1 96 ? 9.767 -2.015 -3.567 1.00 81.00 96 PHE A CA 1
ATOM 790 C C . PHE A 1 96 ? 10.585 -1.800 -2.292 1.00 81.00 96 PHE A C 1
ATOM 792 O O . PHE A 1 96 ? 10.103 -2.117 -1.209 1.00 81.00 96 PHE A O 1
ATOM 799 N N . GLU A 1 97 ? 11.762 -1.182 -2.390 1.00 81.81 97 GLU A N 1
ATOM 800 C CA . GLU A 1 97 ? 12.575 -0.818 -1.223 1.00 81.81 97 GLU A CA 1
ATOM 801 C C . GLU A 1 97 ? 11.830 0.131 -0.278 1.00 81.81 97 GLU A C 1
ATOM 803 O O . GLU A 1 97 ? 11.846 -0.064 0.936 1.00 81.81 97 GLU A O 1
ATOM 808 N N . ARG A 1 98 ? 11.126 1.137 -0.818 1.00 81.12 98 ARG A N 1
ATOM 809 C CA . ARG A 1 98 ? 10.269 2.012 -0.002 1.00 81.12 98 ARG A CA 1
ATOM 810 C C . ARG A 1 98 ? 9.173 1.223 0.701 1.00 81.12 98 ARG A C 1
ATOM 812 O O . ARG A 1 98 ? 8.974 1.407 1.893 1.00 81.12 98 ARG A O 1
ATOM 819 N N . TRP A 1 99 ? 8.503 0.322 -0.010 1.00 80.44 99 TRP A N 1
ATOM 820 C CA . TRP A 1 99 ? 7.473 -0.533 0.575 1.00 80.44 99 TRP A CA 1
ATOM 821 C C . TRP A 1 99 ? 8.026 -1.445 1.682 1.00 80.44 99 TRP A C 1
ATOM 823 O O . TRP A 1 99 ? 7.402 -1.585 2.728 1.00 80.44 99 TRP A O 1
ATOM 833 N N . GLN A 1 100 ? 9.225 -2.009 1.507 1.00 80.81 100 GLN A N 1
ATOM 834 C CA . GLN A 1 100 ? 9.891 -2.821 2.533 1.00 80.81 100 GLN A CA 1
ATOM 835 C C . GLN A 1 100 ? 10.296 -2.024 3.779 1.00 80.81 100 GLN A C 1
ATOM 837 O O . GLN A 1 100 ? 10.445 -2.617 4.846 1.00 80.81 100 GLN A O 1
ATOM 842 N N . LYS A 1 101 ? 10.470 -0.706 3.654 1.00 85.62 101 LYS A N 1
ATOM 843 C CA . LYS A 1 101 ? 10.782 0.197 4.771 1.00 85.62 101 LYS A CA 1
ATOM 844 C C . LYS A 1 101 ? 9.536 0.780 5.446 1.00 85.62 101 LYS A C 1
ATOM 846 O O . LYS A 1 101 ? 9.652 1.248 6.570 1.00 85.62 101 LYS A O 1
ATOM 851 N N . MET A 1 102 ? 8.370 0.734 4.793 1.00 82.75 102 MET A N 1
ATOM 852 C CA . MET A 1 102 ? 7.103 1.189 5.381 1.00 82.75 102 MET A CA 1
ATOM 853 C C . MET A 1 102 ? 6.755 0.379 6.622 1.00 82.75 102 MET A C 1
ATOM 855 O O . MET A 1 102 ? 6.964 -0.844 6.644 1.00 82.75 102 MET A O 1
ATOM 859 N N . ASP A 1 103 ? 6.156 1.045 7.604 1.00 85.44 103 ASP A N 1
ATOM 860 C CA . ASP A 1 103 ? 5.598 0.367 8.763 1.00 85.44 103 ASP A CA 1
ATOM 861 C C . ASP A 1 103 ? 4.369 -0.489 8.364 1.00 85.44 103 ASP A C 1
ATOM 863 O O . ASP A 1 103 ? 3.776 -0.305 7.291 1.00 85.44 103 ASP A O 1
ATOM 867 N N . PRO A 1 104 ? 3.960 -1.468 9.190 1.00 79.38 104 PRO A N 1
ATOM 868 C CA . PRO A 1 104 ? 2.838 -2.340 8.850 1.00 79.38 104 PRO A CA 1
ATOM 869 C C . PRO A 1 104 ? 1.507 -1.605 8.614 1.00 79.38 104 PRO A C 1
ATOM 871 O O . PRO A 1 104 ? 0.718 -2.042 7.777 1.00 79.38 104 PRO A O 1
ATOM 874 N N . GLN A 1 105 ? 1.256 -0.486 9.302 1.00 75.50 105 GLN A N 1
ATOM 875 C CA . GLN A 1 105 ? 0.016 0.284 9.155 1.00 75.50 105 GLN A CA 1
ATOM 876 C C . GLN A 1 105 ? 0.008 1.099 7.856 1.00 75.50 105 GLN A C 1
ATOM 878 O O . GLN A 1 105 ? -1.027 1.270 7.213 1.00 75.50 105 GLN A O 1
ATOM 883 N N . GLU A 1 106 ? 1.151 1.634 7.439 1.00 77.31 106 GLU A N 1
ATOM 884 C CA . GLU A 1 106 ? 1.338 2.270 6.136 1.00 77.31 106 GLU A CA 1
ATOM 885 C C . GLU A 1 106 ? 1.123 1.287 4.992 1.00 77.31 106 GLU A C 1
ATOM 887 O O . GLU A 1 106 ? 0.405 1.611 4.040 1.00 77.31 106 GLU A O 1
ATOM 892 N N . ARG A 1 107 ? 1.681 0.076 5.104 1.00 81.56 107 ARG A N 1
ATOM 893 C CA . ARG A 1 107 ? 1.467 -0.983 4.109 1.00 81.56 107 ARG A CA 1
ATOM 894 C C . ARG A 1 107 ? -0.004 -1.339 3.992 1.00 81.56 107 ARG A C 1
ATOM 896 O O . ARG A 1 107 ? -0.531 -1.328 2.886 1.00 81.56 107 ARG A O 1
ATOM 903 N N . GLU A 1 108 ? -0.677 -1.570 5.113 1.00 80.00 108 GLU A N 1
ATOM 904 C CA . GLU A 1 108 ? -2.105 -1.894 5.134 1.00 80.00 108 GLU A CA 1
ATOM 905 C C . GLU A 1 108 ? -2.953 -0.800 4.465 1.00 80.00 108 GLU A C 1
ATOM 907 O O . GLU A 1 108 ? -3.787 -1.088 3.603 1.00 80.00 108 GLU A O 1
ATOM 912 N N . ARG A 1 109 ? -2.679 0.473 4.773 1.00 79.62 109 ARG A N 1
ATOM 913 C CA . ARG A 1 109 ? -3.358 1.614 4.137 1.00 79.62 109 ARG A CA 1
ATOM 914 C C . ARG A 1 109 ? -3.121 1.663 2.629 1.00 79.62 109 ARG A C 1
ATOM 916 O O . ARG A 1 109 ? -4.028 1.999 1.867 1.00 79.62 109 ARG A O 1
ATOM 923 N N . LEU A 1 110 ? -1.908 1.359 2.173 1.00 83.12 110 LEU A N 1
ATOM 924 C CA . LEU A 1 110 ? -1.596 1.308 0.745 1.00 83.12 110 LEU A CA 1
ATOM 925 C C . LEU A 1 110 ? -2.313 0.142 0.048 1.00 83.12 110 LEU A C 1
ATOM 927 O O . LEU A 1 110 ? -2.812 0.302 -1.065 1.00 83.12 110 LEU A O 1
ATOM 931 N N . GLU A 1 111 ? -2.386 -1.012 0.701 1.00 81.69 111 GLU A N 1
ATOM 932 C CA . GLU A 1 111 ? -3.063 -2.206 0.194 1.00 81.69 111 GLU A CA 1
ATOM 933 C C . GLU A 1 111 ? -4.574 -2.005 0.067 1.00 81.69 111 GLU A C 1
ATOM 935 O O . GLU A 1 111 ? -5.167 -2.409 -0.935 1.00 81.69 111 GLU A O 1
ATOM 940 N N . GLU A 1 112 ? -5.190 -1.343 1.044 1.00 81.81 112 GLU A N 1
ATOM 941 C CA . GLU A 1 112 ? -6.597 -0.952 1.002 1.00 81.81 112 GLU A CA 1
ATOM 942 C C . GLU A 1 112 ? -6.884 -0.006 -0.164 1.00 81.81 112 GLU A C 1
ATOM 944 O O . GLU A 1 112 ? -7.728 -0.312 -1.006 1.00 81.81 112 GLU A O 1
ATOM 949 N N . ARG A 1 113 ? -6.100 1.068 -0.300 1.00 82.44 113 ARG A N 1
ATOM 950 C CA . ARG A 1 113 ? -6.217 2.000 -1.433 1.00 82.44 113 ARG A CA 1
ATOM 951 C C . ARG A 1 113 ? -6.045 1.296 -2.773 1.00 82.44 113 ARG A C 1
ATOM 953 O O . ARG A 1 113 ? -6.732 1.604 -3.744 1.00 82.44 113 ARG A O 1
ATOM 960 N N . TRP A 1 114 ? -5.114 0.348 -2.847 1.00 84.56 114 TRP A N 1
ATOM 961 C CA . TRP A 1 114 ? -4.905 -0.442 -4.053 1.00 84.56 114 TRP A CA 1
ATOM 962 C C . TRP A 1 114 ? -6.093 -1.360 -4.357 1.00 84.56 114 TRP A C 1
ATOM 964 O O . TRP A 1 114 ? -6.470 -1.522 -5.519 1.00 84.56 114 TRP A O 1
ATOM 974 N N . ARG A 1 115 ? -6.699 -1.964 -3.332 1.00 85.31 115 ARG A N 1
ATOM 975 C CA . ARG A 1 115 ? -7.911 -2.778 -3.467 1.00 85.31 115 ARG A CA 1
ATOM 976 C C . ARG A 1 115 ? -9.081 -1.935 -3.969 1.00 85.31 115 ARG A C 1
ATOM 978 O O . ARG A 1 115 ? -9.686 -2.321 -4.963 1.00 85.31 115 ARG A O 1
ATOM 985 N N . GLU A 1 116 ? -9.336 -0.783 -3.357 1.00 83.88 116 GLU A N 1
ATOM 986 C CA . GLU A 1 116 ? -10.359 0.171 -3.805 1.00 83.88 116 GLU A CA 1
ATOM 987 C C . GLU A 1 116 ? -10.131 0.584 -5.258 1.00 83.88 116 GLU A C 1
ATOM 989 O O . GLU A 1 116 ? -11.031 0.477 -6.086 1.00 83.88 116 GLU A O 1
ATOM 994 N N . TRP A 1 117 ? -8.894 0.955 -5.601 1.00 86.00 117 TRP A N 1
ATOM 995 C CA . TRP A 1 117 ? -8.530 1.318 -6.965 1.00 86.00 117 TRP A CA 1
ATOM 996 C C . TRP A 1 117 ? -8.808 0.196 -7.967 1.00 86.00 117 TRP A C 1
ATOM 998 O O . TRP A 1 117 ? -9.326 0.454 -9.050 1.00 86.00 117 TRP A O 1
ATOM 1008 N N . ARG A 1 118 ? -8.476 -1.058 -7.634 1.00 85.88 118 ARG A N 1
ATOM 1009 C CA . ARG A 1 118 ? -8.743 -2.205 -8.518 1.00 85.88 118 ARG A CA 1
ATOM 1010 C C . ARG A 1 118 ? -10.228 -2.530 -8.656 1.00 85.88 118 ARG A C 1
ATOM 1012 O O . ARG A 1 118 ? -10.592 -3.092 -9.686 1.00 85.88 118 ARG A O 1
ATOM 1019 N N . ASN A 1 119 ? -11.038 -2.183 -7.661 1.00 90.75 119 ASN A N 1
ATOM 1020 C CA . ASN A 1 119 ? -12.485 -2.374 -7.686 1.00 90.75 119 ASN A CA 1
ATOM 1021 C C . ASN A 1 119 ? -13.207 -1.306 -8.524 1.00 90.75 119 ASN A C 1
ATOM 1023 O O . ASN A 1 119 ? -14.366 -1.500 -8.877 1.00 90.75 119 ASN A O 1
ATOM 1027 N N . LEU A 1 120 ? -12.540 -0.201 -8.879 1.00 90.75 120 LEU A N 1
ATOM 1028 C CA . LEU A 1 120 ? -13.090 0.774 -9.819 1.00 90.75 120 LEU A CA 1
ATOM 1029 C C . LEU A 1 120 ? -13.271 0.147 -11.209 1.00 90.75 120 LEU A C 1
ATOM 1031 O O . LEU A 1 120 ? -12.400 -0.589 -11.698 1.00 90.75 120 LEU A O 1
ATOM 1035 N N . SER A 1 121 ? -14.362 0.515 -11.888 1.00 94.19 121 SER A N 1
ATOM 1036 C CA . SER A 1 121 ? -14.603 0.069 -1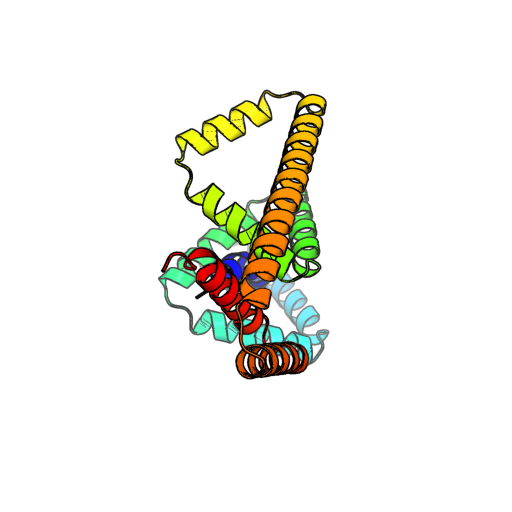3.261 1.00 94.19 121 SER A CA 1
ATOM 1037 C C . SER A 1 121 ? -13.442 0.475 -14.188 1.00 94.19 121 SER A C 1
ATOM 1039 O O . SER A 1 121 ? -12.713 1.441 -13.905 1.00 94.19 121 SER A O 1
ATOM 1041 N N . PRO A 1 122 ? -13.182 -0.279 -15.270 1.00 91.50 122 PRO A N 1
ATOM 1042 C CA . PRO A 1 122 ? -12.156 0.082 -16.247 1.00 91.50 122 PRO A CA 1
ATOM 1043 C C . PRO A 1 122 ? -12.308 1.516 -16.774 1.00 91.50 122 PRO A C 1
ATOM 1045 O O . PRO A 1 122 ? -11.304 2.225 -16.876 1.00 91.50 122 PRO A O 1
ATOM 1048 N N . GLU A 1 123 ? -13.545 1.952 -17.012 1.00 93.81 123 GLU A N 1
ATOM 1049 C CA . GLU A 1 123 ? -13.921 3.279 -17.513 1.00 93.81 123 GLU A CA 1
ATOM 1050 C C . GLU A 1 123 ? -13.568 4.343 -16.480 1.00 93.81 123 GLU A C 1
ATOM 1052 O O . GLU A 1 123 ? -12.855 5.294 -16.790 1.00 93.81 123 GLU A O 1
ATOM 1057 N N . ARG A 1 124 ? -13.946 4.130 -15.213 1.00 92.38 124 ARG A N 1
ATOM 1058 C CA . ARG A 1 124 ? -13.628 5.069 -14.133 1.00 92.38 124 ARG A CA 1
ATOM 1059 C C . ARG A 1 124 ? -12.124 5.211 -13.924 1.00 92.38 124 ARG A C 1
ATOM 1061 O O . ARG A 1 124 ? -11.616 6.307 -13.696 1.00 92.38 124 ARG A O 1
ATOM 1068 N N . ARG A 1 125 ? -11.375 4.111 -14.026 1.00 92.25 125 ARG A N 1
ATOM 1069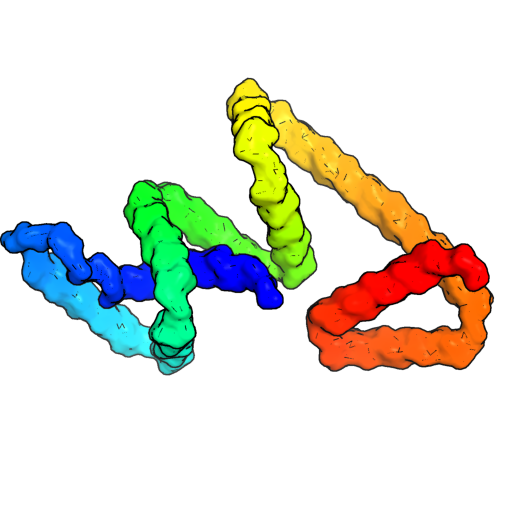 C CA . ARG A 1 125 ? -9.906 4.161 -13.967 1.00 92.25 125 ARG A CA 1
ATOM 1070 C C . ARG A 1 125 ? -9.313 4.892 -15.167 1.00 92.25 125 ARG A C 1
ATOM 1072 O O . ARG A 1 125 ? -8.308 5.580 -15.000 1.00 92.25 125 ARG A O 1
ATOM 1079 N N . ALA A 1 126 ? -9.878 4.714 -16.361 1.00 92.38 126 ALA A N 1
ATOM 1080 C CA . ALA A 1 126 ? -9.438 5.411 -17.564 1.00 92.38 126 ALA A CA 1
ATOM 1081 C C . ALA A 1 126 ? -9.688 6.919 -17.452 1.00 92.38 126 ALA A C 1
ATOM 1083 O O . ALA A 1 126 ? -8.746 7.680 -17.644 1.00 92.38 126 ALA A O 1
ATOM 1084 N N . GLU A 1 127 ? -10.882 7.321 -17.018 1.00 95.00 127 GLU A N 1
ATOM 1085 C CA . GLU A 1 127 ? -11.265 8.712 -16.759 1.00 95.00 127 GLU A CA 1
ATOM 1086 C C . GLU A 1 127 ? -10.300 9.381 -15.772 1.00 95.00 127 GLU A C 1
ATOM 1088 O O . GLU A 1 127 ? -9.728 10.428 -16.066 1.00 95.00 127 GLU A O 1
ATOM 1093 N N . ILE A 1 128 ? -10.031 8.747 -14.624 1.00 92.06 128 ILE A N 1
ATOM 1094 C CA . ILE A 1 128 ? -9.104 9.302 -13.627 1.00 92.06 128 ILE A CA 1
ATOM 1095 C C . ILE A 1 128 ? -7.686 9.417 -14.203 1.00 92.06 128 ILE A C 1
ATOM 1097 O O . ILE A 1 128 ? -7.014 10.426 -13.989 1.00 92.06 128 ILE A O 1
ATOM 1101 N N . ARG A 1 129 ? -7.209 8.404 -14.940 1.00 91.25 129 ARG A N 1
ATOM 1102 C CA . ARG A 1 129 ? -5.882 8.454 -15.576 1.00 91.25 129 ARG A CA 1
ATOM 1103 C C . ARG A 1 129 ? -5.788 9.550 -16.630 1.00 91.25 129 ARG A C 1
ATOM 1105 O O . ARG A 1 129 ? -4.737 10.177 -16.718 1.00 91.25 129 ARG A O 1
ATOM 1112 N N . GLN A 1 130 ? -6.838 9.744 -17.420 1.00 93.38 130 GLN A N 1
ATOM 1113 C CA . GLN A 1 130 ? -6.905 10.780 -18.441 1.00 93.38 130 GLN A CA 1
ATOM 1114 C C . GLN A 1 130 ? -6.916 12.158 -17.789 1.00 93.38 130 GLN A C 1
ATOM 1116 O O . GLN A 1 130 ? -6.011 12.943 -18.037 1.00 93.38 130 GLN A O 1
ATOM 1121 N N . LYS A 1 131 ? -7.813 12.387 -16.825 1.00 92.19 131 LYS A N 1
ATOM 1122 C CA . LYS A 1 131 ? -7.864 13.640 -16.068 1.00 92.19 131 LYS A CA 1
ATOM 1123 C C . LYS A 1 131 ? -6.516 13.990 -15.440 1.00 92.19 131 LYS A C 1
ATOM 1125 O O . LYS A 1 131 ? -6.086 15.129 -15.508 1.00 92.19 131 LYS A O 1
ATOM 1130 N N . LEU A 1 132 ? -5.817 13.015 -14.853 1.00 90.31 132 LEU A N 1
ATOM 1131 C CA . LEU A 1 132 ? -4.480 13.241 -14.293 1.00 90.31 132 LEU A CA 1
ATOM 1132 C C . LEU A 1 132 ? -3.398 13.465 -15.359 1.00 90.31 132 LEU A C 1
ATOM 1134 O O . LEU A 1 132 ? -2.392 14.100 -15.061 1.00 90.31 132 LEU A O 1
ATOM 1138 N N . ARG A 1 133 ? -3.545 12.910 -16.564 1.00 90.06 133 ARG A N 1
ATOM 1139 C CA . ARG A 1 133 ? -2.599 13.116 -17.668 1.00 90.06 133 ARG A CA 1
ATOM 1140 C C . ARG A 1 133 ? -2.738 14.517 -18.254 1.00 90.06 133 ARG A C 1
ATOM 1142 O O . ARG A 1 133 ? -1.714 15.146 -18.499 1.00 90.06 133 ARG A O 1
ATOM 1149 N N . ASP A 1 134 ? -3.975 14.964 -18.429 1.00 93.44 134 ASP A N 1
ATOM 1150 C CA . ASP A 1 134 ? -4.321 16.246 -19.047 1.00 93.44 134 ASP A CA 1
ATOM 1151 C C . ASP A 1 134 ? -4.059 17.425 -18.093 1.00 93.44 134 ASP A C 1
ATOM 1153 O O . ASP A 1 134 ? -3.875 18.558 -18.522 1.00 93.44 134 ASP A O 1
ATOM 1157 N N . MET A 1 135 ? -3.990 17.145 -16.790 1.00 93.06 135 MET A N 1
ATOM 1158 C CA . MET A 1 135 ? -3.696 18.109 -15.734 1.00 93.06 135 MET A CA 1
ATOM 1159 C C . MET A 1 135 ? -2.207 18.503 -15.698 1.00 93.06 135 MET A C 1
ATOM 1161 O O . MET A 1 135 ? -1.307 17.643 -15.713 1.00 93.06 135 MET A O 1
ATOM 1165 N N . ASP A 1 136 ? -1.936 19.803 -15.560 1.00 94.31 136 ASP A N 1
ATOM 1166 C CA . ASP A 1 136 ? -0.574 20.337 -15.449 1.00 94.31 136 ASP A CA 1
ATOM 1167 C C . ASP A 1 136 ? 0.164 19.737 -14.226 1.00 94.31 136 ASP A C 1
ATOM 1169 O O . ASP A 1 136 ? -0.462 19.429 -13.201 1.00 94.31 136 ASP A O 1
ATOM 1173 N N . PRO A 1 137 ? 1.495 19.508 -14.277 1.00 92.38 137 PRO A N 1
ATOM 1174 C CA . PRO A 1 137 ? 2.241 19.002 -13.130 1.00 92.38 137 PRO A CA 1
ATOM 1175 C C . PRO A 1 137 ? 2.072 19.817 -11.840 1.00 92.38 137 PRO A C 1
ATOM 1177 O O . PRO A 1 137 ? 2.115 19.214 -10.764 1.00 92.38 137 PRO A O 1
ATOM 1180 N N . ALA A 1 138 ? 1.905 21.142 -11.914 1.00 93.38 138 ALA A N 1
ATOM 1181 C CA . ALA A 1 138 ? 1.655 21.990 -10.750 1.00 93.38 138 ALA A CA 1
ATOM 1182 C C . ALA A 1 138 ? 0.268 21.728 -10.154 1.00 93.38 138 ALA A C 1
ATOM 1184 O O . ALA A 1 138 ? 0.166 21.431 -8.963 1.00 93.38 138 ALA A O 1
ATOM 1185 N N . GLU A 1 139 ? -0.766 21.695 -10.992 1.00 92.50 139 GLU A N 1
ATOM 1186 C CA . GLU A 1 139 ? -2.140 21.397 -10.575 1.00 92.50 139 GLU A CA 1
ATOM 1187 C C . GLU A 1 139 ? -2.246 19.984 -9.969 1.00 92.50 139 GLU A C 1
ATOM 1189 O O . GLU A 1 139 ? -2.870 19.771 -8.929 1.00 92.50 139 GLU A O 1
ATOM 1194 N N . ARG A 1 140 ? -1.517 19.004 -10.520 1.00 91.69 140 ARG A N 1
ATOM 1195 C CA . ARG A 1 140 ? -1.408 17.657 -9.931 1.00 91.69 140 ARG A CA 1
ATOM 1196 C C . ARG A 1 140 ? -0.741 17.625 -8.559 1.00 91.69 140 ARG A C 1
ATOM 1198 O O . ARG A 1 140 ? -0.987 16.683 -7.795 1.00 91.69 140 ARG A O 1
ATOM 1205 N N . ARG A 1 141 ? 0.197 18.534 -8.277 1.00 90.69 141 ARG A N 1
ATOM 1206 C CA . ARG A 1 141 ? 0.830 18.636 -6.951 1.00 90.69 141 ARG A CA 1
ATOM 1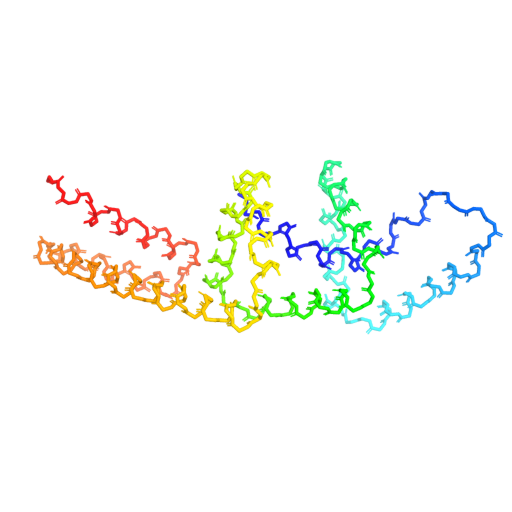207 C C . ARG A 1 141 ? -0.150 19.245 -5.960 1.00 90.69 141 ARG A C 1
ATOM 1209 O O . ARG A 1 141 ? -0.338 18.668 -4.894 1.00 90.69 141 ARG A O 1
ATOM 1216 N N . GLU A 1 142 ? -0.831 20.312 -6.358 1.00 94.50 142 GLU A N 1
ATOM 1217 C CA . GLU A 1 142 ? -1.844 20.975 -5.540 1.00 94.50 142 GLU A CA 1
ATOM 1218 C C . GLU A 1 142 ? -3.019 20.040 -5.224 1.00 94.50 142 GLU A C 1
ATOM 1220 O O . GLU A 1 142 ? -3.405 19.898 -4.067 1.00 94.50 142 GLU A O 1
ATOM 1225 N N . LEU A 1 143 ? -3.536 19.308 -6.217 1.00 92.88 143 LEU A N 1
ATOM 1226 C CA . LEU A 1 143 ? -4.579 18.305 -5.999 1.00 92.88 143 LEU A CA 1
ATOM 1227 C C . LEU A 1 143 ? -4.141 17.262 -4.964 1.00 92.88 143 LEU A C 1
ATOM 1229 O O . LEU A 1 143 ? -4.919 16.883 -4.090 1.00 92.88 143 LEU A O 1
ATOM 1233 N N . ARG A 1 144 ? -2.891 16.791 -5.048 1.00 89.81 144 ARG A N 1
ATOM 1234 C CA . ARG A 1 144 ? -2.346 15.830 -4.080 1.00 89.81 144 ARG A CA 1
ATOM 1235 C C . ARG A 1 144 ? -2.257 16.419 -2.675 1.00 89.81 144 ARG A C 1
ATOM 1237 O O . ARG A 1 144 ? -2.640 15.722 -1.739 1.00 89.81 144 ARG A O 1
ATOM 1244 N N . GLN A 1 145 ? -1.811 17.665 -2.539 1.00 91.88 145 GLN A N 1
ATOM 1245 C CA . GLN A 1 145 ? -1.761 18.372 -1.256 1.00 91.88 145 GLN A CA 1
ATOM 1246 C C . GLN A 1 145 ? -3.162 18.547 -0.668 1.00 91.88 145 GLN A C 1
ATOM 1248 O O . GLN A 1 145 ? -3.411 18.081 0.437 1.00 91.88 145 GLN A O 1
ATOM 1253 N N . LYS A 1 146 ? -4.122 19.060 -1.445 1.00 93.88 146 LYS A N 1
ATOM 1254 C CA . LYS A 1 146 ? -5.517 19.228 -1.001 1.00 93.88 146 LYS A CA 1
ATOM 1255 C C . LYS A 1 146 ? -6.158 17.914 -0.562 1.00 93.88 146 LYS A C 1
ATOM 1257 O O . LYS A 1 146 ? -6.866 17.865 0.440 1.00 93.88 146 LYS A O 1
ATOM 1262 N N . LEU A 1 147 ? -5.929 16.826 -1.304 1.00 91.06 147 LEU A N 1
ATOM 1263 C CA . LEU A 1 147 ? -6.432 15.503 -0.923 1.00 91.06 147 LEU A CA 1
ATOM 1264 C C . LEU A 1 147 ? -5.775 14.988 0.362 1.00 91.06 147 LEU A C 1
ATOM 1266 O O . LEU A 1 147 ? -6.446 14.333 1.161 1.00 91.06 147 LEU A O 1
ATOM 1270 N N . GLN A 1 148 ? -4.487 15.271 0.562 1.00 86.19 148 GLN A N 1
ATOM 1271 C CA . GLN A 1 148 ? -3.776 14.926 1.787 1.00 86.19 148 GLN A CA 1
ATOM 1272 C C . GLN A 1 148 ? -4.305 15.727 2.983 1.00 86.19 148 GLN A C 1
ATOM 1274 O O . GLN A 1 148 ? -4.711 15.114 3.964 1.00 86.19 148 GLN A O 1
ATOM 1279 N N . GLU A 1 149 ? -4.393 17.051 2.877 1.00 91.50 149 GLU A N 1
ATOM 1280 C CA . GLU A 1 149 ? -4.914 17.937 3.925 1.00 91.50 149 GLU A CA 1
ATOM 1281 C C . GLU A 1 149 ? -6.354 17.585 4.293 1.00 91.50 149 GLU A C 1
ATOM 1283 O O . GLU A 1 149 ? -6.686 17.417 5.466 1.00 91.50 149 GLU A O 1
ATOM 1288 N N . ARG A 1 150 ? -7.221 17.387 3.290 1.00 91.00 150 ARG A N 1
ATOM 1289 C CA . ARG A 1 150 ? -8.603 16.955 3.523 1.00 91.00 150 ARG A CA 1
ATOM 1290 C C . ARG A 1 150 ? -8.641 15.635 4.280 1.00 91.00 150 ARG A C 1
ATOM 1292 O O . ARG A 1 150 ? -9.465 15.462 5.172 1.00 91.00 150 ARG A O 1
ATOM 1299 N N . ARG A 1 151 ? -7.769 14.693 3.923 1.00 83.62 151 ARG A N 1
ATOM 1300 C CA . ARG A 1 151 ? -7.678 13.408 4.613 1.00 83.62 151 ARG A CA 1
ATOM 1301 C C . ARG A 1 151 ? -7.187 13.581 6.045 1.00 83.62 151 ARG A C 1
ATOM 1303 O O . ARG A 1 151 ? -7.764 12.966 6.928 1.00 83.62 151 ARG A O 1
ATOM 1310 N N . GLU A 1 152 ? -6.157 14.382 6.283 1.00 83.44 152 GLU A N 1
ATOM 1311 C CA . GLU A 1 152 ? -5.644 14.667 7.627 1.00 83.44 152 GLU A CA 1
ATOM 1312 C C . GLU A 1 152 ? -6.715 15.319 8.499 1.00 83.44 152 GLU A C 1
ATOM 1314 O O . GLU A 1 152 ? -6.935 14.870 9.620 1.00 83.44 152 GLU A O 1
ATOM 1319 N N . LYS A 1 153 ? -7.466 16.275 7.947 1.00 89.50 153 LYS A N 1
ATOM 1320 C CA . LYS A 1 153 ? -8.609 16.893 8.618 1.00 89.50 153 LYS A CA 1
ATOM 1321 C C . LYS A 1 153 ? -9.695 15.874 8.960 1.00 89.50 153 LYS A C 1
ATOM 1323 O O . LYS A 1 153 ? -10.099 15.788 10.112 1.00 89.50 153 LYS A O 1
ATOM 1328 N N . LEU A 1 154 ? -10.118 15.052 7.997 1.00 83.19 154 LEU A N 1
ATOM 1329 C CA . LEU A 1 154 ? -11.116 14.002 8.237 1.00 83.19 154 LEU A CA 1
ATOM 1330 C C . LEU A 1 154 ? -10.632 12.971 9.264 1.00 83.19 154 LEU A C 1
ATOM 1332 O O . LEU A 1 154 ? -11.424 12.470 10.057 1.00 83.19 154 LEU A O 1
ATOM 1336 N N . LEU A 1 155 ? -9.339 12.637 9.256 1.00 82.38 155 LEU A N 1
ATOM 1337 C CA . LEU A 1 155 ? -8.743 11.762 10.260 1.00 82.38 155 LEU A CA 1
ATOM 1338 C C . LEU A 1 155 ? -8.758 12.427 11.638 1.00 82.38 155 LEU A C 1
ATOM 1340 O O . LEU A 1 155 ? -9.168 11.774 12.588 1.00 82.38 155 LEU A O 1
ATOM 1344 N N . ALA A 1 156 ? -8.386 13.703 11.743 1.00 81.62 156 ALA A N 1
ATOM 1345 C CA . ALA A 1 156 ? -8.408 14.452 12.995 1.00 81.62 156 ALA A CA 1
ATOM 1346 C C . ALA A 1 156 ? -9.830 14.586 13.561 1.00 81.62 156 ALA A C 1
ATOM 1348 O O . ALA A 1 156 ? -10.044 14.328 14.742 1.00 81.62 156 ALA A O 1
ATOM 1349 N N . GLU A 1 157 ? -10.812 14.913 12.719 1.00 81.62 157 GLU A N 1
ATOM 1350 C CA . GLU A 1 157 ? -12.229 14.982 13.096 1.00 81.62 157 GLU A CA 1
ATOM 1351 C C . GLU A 1 157 ? -12.753 13.620 13.558 1.00 81.62 157 GLU A C 1
ATOM 1353 O O . GLU A 1 157 ? -13.377 13.513 14.613 1.00 81.62 157 GLU A O 1
ATOM 1358 N N . ARG A 1 158 ? -12.461 12.553 12.806 1.00 80.69 158 ARG A N 1
ATOM 1359 C CA . ARG A 1 158 ? -12.854 11.190 13.177 1.00 80.69 158 ARG A CA 1
ATOM 1360 C C . ARG A 1 158 ? -12.188 10.749 14.477 1.00 80.69 158 ARG A C 1
ATOM 1362 O O . ARG A 1 158 ? -12.830 10.108 15.304 1.00 80.69 158 ARG A O 1
ATOM 1369 N N . ASP A 1 159 ? -10.910 11.061 14.655 1.00 79.31 159 ASP A N 1
ATOM 1370 C CA . ASP A 1 159 ? -10.165 10.713 15.860 1.00 79.31 159 ASP A CA 1
ATOM 1371 C C . ASP A 1 159 ? -10.677 11.522 17.066 1.00 79.31 159 ASP A C 1
ATOM 1373 O O . ASP A 1 159 ? -10.775 10.970 18.160 1.00 79.31 159 ASP A O 1
ATOM 1377 N N . HIS A 1 160 ? -11.093 12.779 16.873 1.00 82.19 160 HIS A N 1
ATOM 1378 C CA . HIS A 1 160 ? -11.792 13.575 17.886 1.00 82.19 160 HIS A CA 1
ATOM 1379 C C . HIS A 1 160 ? -13.146 12.957 18.262 1.00 82.19 160 HIS A C 1
ATOM 1381 O O . HIS A 1 160 ? -13.384 12.678 19.433 1.00 82.19 160 HIS A O 1
ATOM 1387 N N . GLN A 1 161 ? -14.007 12.655 17.283 1.00 82.62 161 GLN A N 1
ATOM 1388 C CA . GLN A 1 161 ? -15.292 11.982 17.528 1.00 82.62 161 GLN A CA 1
ATOM 1389 C C . GLN A 1 161 ? -15.111 10.644 18.250 1.00 82.62 161 GLN A C 1
ATOM 1391 O O . GLN A 1 161 ? -15.902 10.287 19.119 1.00 82.62 161 GLN A O 1
ATOM 1396 N N . TRP A 1 162 ? -14.067 9.895 17.892 1.00 82.56 162 TRP A N 1
ATOM 1397 C CA . TRP A 1 162 ? -13.727 8.648 18.561 1.00 82.56 162 TRP A CA 1
ATOM 1398 C C . TRP A 1 162 ? -13.317 8.873 20.022 1.00 82.56 162 TRP A C 1
ATOM 1400 O O . TRP A 1 162 ? -13.760 8.113 20.878 1.00 82.56 162 TRP A O 1
ATOM 1410 N N . ARG A 1 163 ? -12.525 9.912 20.325 1.00 82.06 163 ARG A N 1
ATOM 1411 C CA . ARG A 1 163 ? -12.135 10.254 21.705 1.00 82.06 163 ARG A CA 1
ATOM 1412 C C . ARG A 1 163 ? -13.335 10.629 22.565 1.00 82.06 163 ARG A C 1
ATOM 1414 O O . ARG A 1 163 ? -13.413 10.156 23.693 1.00 82.06 163 ARG A O 1
ATOM 1421 N N . GLU A 1 164 ? -14.263 11.413 22.026 1.00 85.56 164 GLU A N 1
ATOM 1422 C CA . GLU A 1 164 ? -15.479 11.809 22.743 1.00 85.56 164 GLU A CA 1
ATOM 1423 C C . GLU A 1 164 ? -16.385 10.601 23.012 1.00 85.56 164 GLU A C 1
ATOM 1425 O O . GLU A 1 164 ? -16.722 10.334 24.161 1.00 85.56 164 GLU A O 1
ATOM 1430 N N . LYS A 1 165 ? -16.670 9.773 21.995 1.00 86.00 165 LYS A N 1
ATOM 1431 C CA . LYS A 1 165 ? -17.452 8.536 22.184 1.00 86.00 165 LYS A CA 1
ATOM 1432 C C . LYS A 1 165 ? -16.799 7.568 23.162 1.00 86.00 165 LYS A C 1
ATOM 1434 O O . LYS A 1 165 ? -17.482 6.945 23.969 1.00 86.00 165 LYS A O 1
ATOM 1439 N N . ALA A 1 166 ? -15.476 7.420 23.081 1.00 86.62 166 ALA A N 1
ATOM 1440 C CA . ALA A 1 166 ? -14.735 6.613 24.034 1.00 86.62 166 ALA A CA 1
ATOM 1441 C C . ALA A 1 166 ? -14.914 7.181 25.445 1.00 86.62 166 ALA A C 1
ATOM 1443 O O . ALA A 1 166 ? -15.282 6.422 26.333 1.00 86.62 166 ALA A O 1
ATOM 1444 N N . ARG A 1 167 ? -14.719 8.492 25.648 1.00 87.06 167 ARG A N 1
ATOM 1445 C CA . ARG A 1 167 ? -14.914 9.154 26.946 1.00 87.06 167 ARG A CA 1
ATOM 1446 C C . ARG A 1 167 ? -16.311 8.888 27.509 1.00 87.06 167 ARG A C 1
ATOM 1448 O O . ARG A 1 167 ? -16.398 8.381 28.621 1.00 87.06 167 ARG A O 1
ATOM 1455 N N . GLU A 1 168 ? -17.367 9.140 26.739 1.00 87.88 168 GLU A N 1
ATOM 1456 C CA . GLU A 1 168 ? -18.755 8.905 27.170 1.00 87.88 168 GLU A CA 1
ATOM 1457 C C . GLU A 1 168 ? -19.001 7.445 27.571 1.00 87.88 168 GLU A C 1
ATOM 1459 O O . GLU A 1 168 ? -19.646 7.156 28.578 1.00 87.88 168 GLU A O 1
ATOM 1464 N N . HIS A 1 169 ? -18.482 6.497 26.790 1.00 85.25 169 HIS A N 1
ATOM 1465 C CA . HIS A 1 169 ? -18.622 5.081 27.108 1.00 85.25 169 HIS A CA 1
ATOM 1466 C C . HIS A 1 169 ? -17.825 4.701 28.360 1.00 85.25 169 HIS A C 1
ATOM 1468 O O . HIS A 1 169 ? -18.347 4.018 29.235 1.00 85.25 169 HIS A O 1
ATOM 1474 N N . PHE A 1 170 ? -16.590 5.192 28.494 1.00 86.31 170 PHE A N 1
ATOM 1475 C CA . PHE A 1 170 ? -15.766 4.991 29.684 1.00 86.31 170 PHE A CA 1
ATOM 1476 C C . PHE A 1 170 ? -16.417 5.581 30.937 1.00 86.31 170 PHE A C 1
ATOM 1478 O O . PHE A 1 170 ? -16.281 5.005 32.011 1.00 86.31 170 PHE A O 1
ATOM 1485 N N . GLU A 1 171 ? -17.131 6.698 30.846 1.00 88.00 171 GLU A N 1
ATOM 1486 C CA . GLU A 1 171 ? -17.881 7.246 31.981 1.00 88.00 171 GLU A CA 1
ATOM 1487 C C . GLU A 1 171 ? -18.995 6.300 32.443 1.00 88.00 171 GLU A C 1
ATOM 1489 O O . GLU A 1 171 ? -19.189 6.142 33.647 1.00 88.00 171 GLU A O 1
ATOM 1494 N N . LYS A 1 172 ? -19.650 5.601 31.508 1.00 87.56 172 LYS A N 1
ATOM 1495 C CA . LYS A 1 172 ? -20.723 4.632 31.788 1.00 87.56 172 LYS A CA 1
ATOM 1496 C C . LYS A 1 172 ? -20.226 3.246 32.223 1.00 87.56 172 LYS A C 1
ATOM 1498 O O . LYS A 1 172 ? -20.996 2.493 32.809 1.00 87.56 172 LYS A O 1
ATOM 1503 N N . MET A 1 173 ? -18.965 2.903 31.956 1.00 88.31 173 MET A N 1
ATOM 1504 C CA . MET A 1 173 ? -18.376 1.614 32.342 1.00 88.31 173 MET A CA 1
ATOM 1505 C C . MET A 1 173 ? -18.144 1.499 33.855 1.00 88.31 173 MET A C 1
ATOM 1507 O O . MET A 1 173 ? -17.665 2.432 34.516 1.00 88.31 173 MET A O 1
ATOM 1511 N N . THR A 1 174 ? -18.365 0.296 34.378 1.00 93.25 174 THR A N 1
ATOM 1512 C CA . THR A 1 174 ? -18.058 -0.077 35.762 1.00 93.25 174 THR A CA 1
ATOM 1513 C C . THR A 1 174 ? -16.546 -0.141 36.019 1.00 93.25 174 THR A C 1
ATOM 1515 O O . THR A 1 174 ? -15.721 -0.207 35.102 1.00 93.25 174 THR A O 1
ATOM 1518 N N . ALA A 1 175 ? -16.152 -0.125 37.297 1.00 91.81 175 ALA A N 1
ATOM 1519 C CA . ALA A 1 175 ? -14.745 -0.234 37.694 1.00 91.81 175 ALA A CA 1
ATOM 1520 C C . ALA A 1 175 ? -14.098 -1.553 37.228 1.00 91.81 175 ALA A C 1
ATOM 1522 O O . ALA A 1 175 ? -12.934 -1.559 36.825 1.00 91.81 175 ALA A O 1
ATOM 1523 N N . GLU A 1 176 ? -14.863 -2.647 37.236 1.00 91.62 176 GLU A N 1
ATOM 1524 C CA . GLU A 1 176 ? -14.392 -3.964 36.807 1.00 91.62 176 GLU A CA 1
ATOM 1525 C C . GLU A 1 176 ? -14.179 -4.017 35.288 1.00 91.62 176 GLU A C 1
ATOM 1527 O O . GLU A 1 176 ? -13.113 -4.419 34.826 1.00 91.62 176 GLU A O 1
ATOM 1532 N N . GLU A 1 177 ? -15.117 -3.496 34.492 1.00 87.75 177 GLU A N 1
ATOM 1533 C CA . GLU A 1 177 ? -14.957 -3.431 33.032 1.00 87.75 177 GLU A CA 1
ATOM 1534 C C . GLU A 1 177 ? -13.760 -2.556 32.620 1.00 87.75 177 GLU A C 1
ATOM 1536 O O . GLU A 1 177 ? -13.017 -2.898 31.696 1.00 87.75 177 GLU A O 1
ATOM 1541 N N . LYS A 1 178 ? -13.519 -1.441 33.329 1.00 89.62 178 LYS A N 1
ATOM 1542 C CA . LYS A 1 178 ? -12.332 -0.589 33.119 1.00 89.62 178 LYS A CA 1
ATOM 1543 C C . LYS A 1 178 ? -11.036 -1.339 33.408 1.00 89.62 178 LYS A C 1
ATOM 1545 O O . LYS A 1 178 ? -10.064 -1.190 32.663 1.00 89.62 178 LYS A O 1
ATOM 1550 N N . ARG A 1 179 ? -11.016 -2.142 34.477 1.00 92.31 179 ARG A N 1
ATOM 1551 C CA . ARG A 1 179 ? -9.861 -2.961 34.857 1.00 92.31 179 ARG A CA 1
ATOM 1552 C C . ARG A 1 179 ? -9.562 -4.010 33.789 1.00 92.31 179 ARG A C 1
ATOM 1554 O O . ARG A 1 179 ? -8.441 -4.035 33.284 1.00 92.31 179 ARG A O 1
ATOM 1561 N N . GLN A 1 180 ? -10.575 -4.768 33.371 1.00 92.12 180 GLN A N 1
ATOM 1562 C CA . GLN A 1 180 ? -10.461 -5.779 32.314 1.00 92.12 180 GLN A CA 1
ATOM 1563 C C . GLN A 1 180 ? -9.972 -5.176 30.994 1.00 92.12 180 GLN A C 1
ATOM 1565 O O . GLN A 1 180 ? -9.097 -5.733 30.328 1.00 92.12 180 GLN A O 1
ATOM 1570 N N . LEU A 1 181 ? -10.487 -3.998 30.629 1.00 90.69 181 LEU A N 1
ATOM 1571 C CA . LEU A 1 181 ? -10.056 -3.299 29.426 1.00 90.69 181 LEU A CA 1
ATOM 1572 C C . LEU A 1 181 ? -8.588 -2.848 29.509 1.00 90.69 181 LEU A C 1
ATOM 1574 O O . LEU A 1 181 ? -7.836 -2.989 28.541 1.00 90.69 181 LEU A O 1
ATOM 1578 N N . GLY A 1 182 ? -8.165 -2.339 30.669 1.00 91.38 182 GLY A N 1
ATOM 1579 C CA . GLY A 1 182 ? -6.775 -1.974 30.939 1.00 91.38 182 GLY A CA 1
ATOM 1580 C C . GLY A 1 182 ? -5.819 -3.171 30.908 1.00 91.38 182 GLY A C 1
ATOM 1581 O O . GLY A 1 182 ? -4.726 -3.057 30.349 1.00 91.38 182 GLY A O 1
ATOM 1582 N N . ASP A 1 183 ? -6.232 -4.315 31.456 1.00 93.50 183 ASP A N 1
ATOM 1583 C CA . ASP A 1 183 ? -5.462 -5.563 31.425 1.00 93.50 183 ASP A CA 1
ATOM 1584 C C . ASP A 1 183 ? -5.306 -6.088 29.995 1.00 93.50 183 ASP A C 1
ATOM 1586 O O . ASP A 1 183 ? -4.179 -6.314 29.551 1.00 93.50 183 ASP A O 1
ATOM 1590 N N . LYS A 1 184 ? -6.396 -6.138 29.218 1.00 91.69 184 LYS A N 1
ATOM 1591 C CA . LYS A 1 184 ? -6.357 -6.537 27.801 1.00 91.69 184 LYS A CA 1
ATOM 1592 C C . LYS A 1 184 ? -5.471 -5.611 26.961 1.00 91.69 184 LYS A C 1
ATOM 1594 O O . LYS A 1 184 ? -4.720 -6.070 26.102 1.00 91.69 184 LYS A O 1
ATOM 1599 N N . LEU A 1 185 ? -5.503 -4.299 27.211 1.00 90.19 185 LEU A N 1
ATOM 1600 C CA . LEU A 1 185 ? -4.610 -3.340 26.546 1.00 90.19 185 LEU A CA 1
ATOM 1601 C C . LEU A 1 185 ? -3.133 -3.574 26.898 1.00 90.19 185 LEU A C 1
ATOM 1603 O O . LEU A 1 185 ? -2.276 -3.474 26.014 1.00 90.19 185 LEU A O 1
ATOM 1607 N N . ARG A 1 186 ? -2.823 -3.880 28.165 1.00 92.56 186 ARG A N 1
ATOM 1608 C CA . ARG A 1 186 ? -1.460 -4.216 28.610 1.00 92.56 186 ARG A CA 1
ATOM 1609 C C . ARG A 1 186 ? -0.962 -5.509 27.968 1.00 92.56 186 ARG A C 1
ATOM 1611 O O . ARG A 1 186 ? 0.142 -5.510 27.425 1.00 92.56 186 ARG A O 1
ATOM 1618 N N . GLU A 1 187 ? -1.786 -6.550 27.967 1.00 93.06 187 GLU A N 1
ATOM 1619 C CA . GLU A 1 187 ? -1.493 -7.841 27.340 1.00 93.06 187 GLU A CA 1
ATOM 1620 C C . GLU A 1 187 ? -1.225 -7.675 25.841 1.00 93.06 187 GLU A C 1
ATOM 1622 O O . GLU A 1 187 ? -0.160 -8.047 25.348 1.00 93.06 187 GLU A O 1
ATOM 1627 N N . LEU A 1 188 ? -2.135 -7.016 25.115 1.00 90.94 188 LEU A N 1
ATOM 1628 C CA . LEU A 1 188 ? -1.954 -6.758 23.690 1.00 90.94 188 LEU A CA 1
ATOM 1629 C C . LEU A 1 188 ? -0.694 -5.932 23.431 1.00 90.94 188 LEU A C 1
ATOM 1631 O O . LEU A 1 188 ? 0.018 -6.192 22.465 1.00 90.94 188 LEU A O 1
ATOM 1635 N N . LYS A 1 189 ? -0.369 -4.950 24.277 1.00 85.69 189 LYS A N 1
ATOM 1636 C CA . LYS A 1 189 ? 0.867 -4.172 24.128 1.00 85.69 189 LYS A CA 1
ATOM 1637 C C . LYS A 1 189 ? 2.114 -5.055 24.241 1.00 85.69 189 LYS A C 1
ATOM 1639 O O . LYS A 1 189 ? 3.018 -4.877 23.424 1.00 85.69 189 LYS A O 1
ATOM 1644 N N . GLN A 1 190 ? 2.151 -5.974 25.206 1.00 86.38 190 GLN A N 1
ATOM 1645 C CA . GLN A 1 190 ? 3.306 -6.832 25.495 1.00 86.38 190 GLN A CA 1
ATOM 1646 C C . GLN A 1 190 ? 3.437 -8.017 24.528 1.00 86.38 190 GLN A C 1
ATOM 1648 O O . GLN A 1 190 ? 4.537 -8.299 24.059 1.00 86.38 190 GLN A O 1
ATOM 1653 N N . HIS A 1 191 ? 2.324 -8.674 24.201 1.00 88.25 191 HIS A N 1
ATOM 1654 C CA . HIS A 1 191 ? 2.320 -9.970 23.514 1.00 88.25 191 HIS A CA 1
ATOM 1655 C C . HIS A 1 191 ? 1.436 -10.015 22.262 1.00 88.25 191 HIS A C 1
ATOM 1657 O O . HIS A 1 191 ? 1.570 -10.928 21.454 1.00 88.25 191 HIS A O 1
ATOM 1663 N N . GLY A 1 192 ? 0.579 -9.015 22.051 1.00 82.81 192 GLY A N 1
ATOM 1664 C CA . GLY A 1 192 ? -0.348 -8.997 20.923 1.00 82.81 192 GLY A CA 1
ATOM 1665 C C . GLY A 1 192 ? 0.347 -8.814 19.573 1.00 82.81 192 GLY A C 1
ATOM 1666 O O . GLY A 1 192 ? 1.109 -7.856 19.352 1.00 82.81 192 GLY A O 1
ATOM 1667 N N . SER A 1 193 ? 0.006 -9.689 18.633 1.00 86.38 193 SER A N 1
ATOM 1668 C CA . SER A 1 193 ? 0.319 -9.539 17.217 1.00 86.38 193 SER A CA 1
ATOM 1669 C C . SER A 1 193 ? -0.358 -8.296 16.622 1.00 86.38 193 SER A C 1
ATOM 1671 O O . SER A 1 193 ? -1.287 -7.707 17.183 1.00 86.38 193 SER A O 1
ATOM 1673 N N . LEU A 1 194 ? 0.109 -7.868 15.446 1.00 74.44 194 LEU A N 1
ATOM 1674 C CA . LEU A 1 194 ? -0.492 -6.741 14.722 1.00 74.44 194 LEU A CA 1
ATOM 1675 C C . LEU A 1 194 ? -1.964 -6.995 14.374 1.00 74.44 194 LEU A C 1
ATOM 1677 O O . LEU A 1 194 ? -2.768 -6.066 14.419 1.00 74.44 194 LEU A O 1
ATOM 1681 N N . GLU A 1 195 ? -2.311 -8.241 14.049 1.00 77.94 195 GLU A N 1
ATOM 1682 C CA . GLU A 1 195 ? -3.677 -8.614 13.691 1.00 77.94 195 GLU A CA 1
ATOM 1683 C C . GLU A 1 195 ? -4.600 -8.590 14.912 1.00 77.94 195 GLU A C 1
ATOM 1685 O O . GLU A 1 195 ? -5.689 -8.027 14.837 1.00 77.94 195 GLU A O 1
ATOM 1690 N N . GLU A 1 196 ? -4.149 -9.098 16.060 1.00 85.31 196 GLU A N 1
ATOM 1691 C CA . GLU A 1 196 ? -4.917 -9.047 17.313 1.00 85.31 196 GLU A CA 1
ATOM 1692 C C . GLU A 1 196 ? -5.142 -7.606 17.777 1.00 85.31 196 GLU A C 1
ATOM 1694 O O . GLU A 1 196 ? -6.265 -7.222 18.105 1.00 85.31 196 GLU A O 1
ATOM 1699 N N . LYS A 1 197 ? -4.104 -6.761 17.712 1.00 83.81 197 LYS A N 1
ATOM 1700 C CA . LYS A 1 197 ? -4.214 -5.319 18.000 1.00 83.81 197 LYS A CA 1
ATOM 1701 C C . LYS A 1 197 ? -5.219 -4.622 17.087 1.00 83.81 197 LYS A C 1
ATOM 1703 O O . LYS A 1 197 ? -5.908 -3.699 17.523 1.00 83.81 197 LYS A O 1
ATOM 1708 N N . ARG A 1 198 ? -5.278 -5.022 15.815 1.00 79.25 198 ARG A N 1
ATOM 1709 C CA . ARG A 1 198 ? -6.235 -4.481 14.850 1.00 79.25 198 ARG A CA 1
ATOM 1710 C C . ARG A 1 198 ? -7.657 -4.933 15.176 1.00 79.25 198 ARG A C 1
ATOM 1712 O O . ARG A 1 198 ? -8.513 -4.071 15.334 1.00 79.25 198 ARG A O 1
ATOM 1719 N N . ARG A 1 199 ? -7.886 -6.242 15.329 1.00 85.69 199 ARG A N 1
ATOM 1720 C CA . ARG A 1 199 ? -9.209 -6.801 15.656 1.00 85.69 199 ARG A CA 1
ATOM 1721 C C . ARG A 1 199 ? -9.779 -6.165 16.910 1.00 85.69 199 ARG A C 1
ATOM 1723 O O . ARG A 1 199 ? -10.900 -5.685 16.892 1.00 85.69 199 ARG A O 1
ATOM 1730 N N . PHE A 1 200 ? -8.967 -6.050 17.953 1.00 89.19 200 PHE A N 1
ATOM 1731 C CA . PHE A 1 200 ? -9.393 -5.423 19.194 1.00 89.19 200 PHE A CA 1
ATOM 1732 C C . PHE A 1 200 ? -9.769 -3.941 19.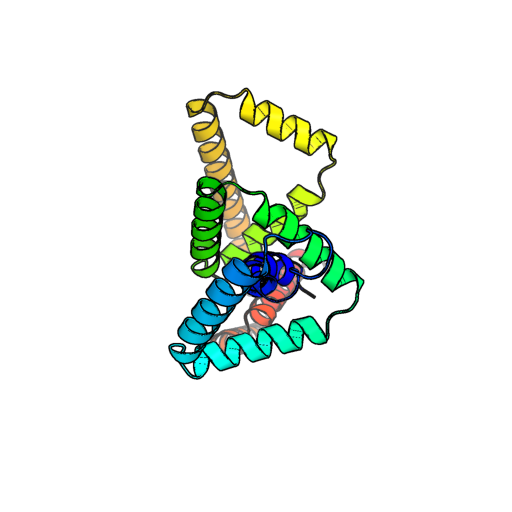036 1.00 89.19 200 PHE A C 1
ATOM 1734 O O . PHE A 1 200 ? -10.741 -3.477 19.626 1.00 89.19 200 PHE A O 1
ATOM 1741 N N . ARG A 1 201 ? -9.024 -3.181 18.222 1.00 83.50 201 ARG A N 1
ATOM 1742 C CA . ARG A 1 201 ? -9.371 -1.787 17.902 1.00 83.50 201 ARG A CA 1
ATOM 1743 C C . ARG A 1 201 ? -10.700 -1.697 17.150 1.00 83.50 201 ARG A C 1
ATOM 1745 O O . ARG A 1 201 ? -11.475 -0.779 17.415 1.00 83.50 201 ARG A O 1
ATOM 1752 N N . ASP A 1 202 ? -10.934 -2.616 16.220 1.00 82.94 202 ASP A N 1
ATOM 1753 C CA . ASP A 1 202 ? -12.159 -2.671 15.423 1.00 82.94 202 ASP A CA 1
ATOM 1754 C C . ASP A 1 202 ? -13.359 -3.078 16.304 1.00 82.94 202 ASP A C 1
ATOM 1756 O O . ASP A 1 202 ? -14.364 -2.374 16.295 1.00 82.94 202 ASP A O 1
ATOM 1760 N N . GLU A 1 203 ? -13.207 -4.089 17.169 1.00 85.88 203 GLU A N 1
ATOM 1761 C CA . GLU A 1 203 ? -14.196 -4.492 18.186 1.00 85.88 203 GLU A CA 1
ATOM 1762 C C . GLU A 1 203 ? -14.554 -3.336 19.129 1.00 85.88 203 GLU A C 1
ATOM 1764 O O . GLU A 1 203 ? -15.727 -3.077 19.393 1.00 85.88 203 GLU A O 1
ATOM 1769 N N . LEU A 1 204 ? -13.550 -2.612 19.641 1.00 83.81 204 LEU A N 1
ATOM 1770 C CA . LEU A 1 204 ? -13.787 -1.442 20.486 1.00 83.81 204 LEU A CA 1
ATOM 1771 C C . LEU A 1 204 ? -14.541 -0.353 19.729 1.00 83.81 204 LEU A C 1
ATOM 1773 O O . LEU A 1 204 ? -15.458 0.253 20.273 1.00 83.81 204 LEU A O 1
ATOM 1777 N N . ARG A 1 205 ? -14.173 -0.093 18.472 1.00 81.56 205 ARG A N 1
ATOM 1778 C CA . ARG A 1 205 ? -14.875 0.892 17.646 1.00 81.56 205 ARG A CA 1
ATOM 1779 C C . ARG A 1 205 ? -16.331 0.486 17.412 1.00 81.56 205 ARG A C 1
ATOM 1781 O O . ARG A 1 205 ? -17.185 1.364 17.465 1.00 81.56 205 ARG A O 1
ATOM 1788 N N . GLU A 1 206 ? -16.605 -0.791 17.170 1.00 82.69 206 GLU A N 1
ATOM 1789 C CA . GLU A 1 206 ? -17.956 -1.315 16.957 1.00 82.69 206 GLU A CA 1
ATOM 1790 C C . GLU A 1 206 ? -18.808 -1.199 18.223 1.00 82.69 206 GLU A C 1
ATOM 1792 O O . GLU A 1 206 ? -19.869 -0.583 18.172 1.00 82.69 206 GLU A O 1
ATOM 1797 N N . LYS A 1 207 ? -18.299 -1.647 19.380 1.00 80.06 207 LYS A N 1
ATOM 1798 C CA . LYS A 1 207 ? -18.987 -1.510 20.679 1.00 80.06 207 LYS A CA 1
ATOM 1799 C C . LYS A 1 207 ? -19.331 -0.059 21.024 1.00 80.06 207 LYS A C 1
ATOM 1801 O O . LYS A 1 207 ? -20.396 0.229 21.558 1.00 80.06 207 LYS A O 1
ATOM 1806 N N . LEU A 1 208 ? -18.436 0.872 20.691 1.00 72.25 208 LEU A N 1
ATOM 1807 C CA . LEU A 1 208 ? -18.648 2.310 20.888 1.00 72.25 208 LEU A CA 1
ATOM 1808 C C . LEU A 1 208 ? -19.636 2.921 19.881 1.00 72.25 208 LEU A C 1
ATOM 1810 O O . LEU A 1 208 ? -20.199 3.985 20.133 1.00 72.25 208 LEU A O 1
ATOM 1814 N N . GLN A 1 209 ? -19.827 2.295 18.719 1.00 71.62 209 GLN A N 1
ATOM 1815 C CA . GLN A 1 209 ? -20.816 2.709 17.722 1.00 71.62 209 GLN A CA 1
ATOM 1816 C C . GLN A 1 209 ? -22.201 2.117 18.000 1.00 71.62 209 GLN A C 1
ATOM 1818 O O . GLN A 1 209 ? -23.191 2.801 17.750 1.00 71.62 209 GLN A O 1
ATOM 1823 N N . SER A 1 210 ? -22.264 0.896 18.535 1.00 67.50 210 SER A N 1
ATOM 1824 C CA . SER A 1 210 ? -23.496 0.180 18.871 1.00 67.50 210 SER A CA 1
ATOM 1825 C C . SER A 1 210 ? -24.102 0.585 20.215 1.00 67.50 210 SER A C 1
ATOM 1827 O O . SER A 1 210 ? -25.123 0.033 20.588 1.00 67.50 210 SER A O 1
ATOM 1829 N N . GLY A 1 211 ? -23.525 1.556 20.934 1.00 56.72 211 GLY A N 1
ATOM 1830 C CA . GLY A 1 211 ? -24.053 2.106 22.194 1.00 56.72 211 GLY A CA 1
ATOM 1831 C C . GLY A 1 211 ? -25.367 2.898 22.066 1.00 56.72 211 GLY A C 1
ATOM 1832 O O . GLY A 1 211 ? -25.582 3.851 22.814 1.00 56.72 211 GLY A O 1
ATOM 1833 N N . LYS A 1 212 ? -26.212 2.545 21.092 1.00 45.50 212 LYS A N 1
ATOM 1834 C CA . LYS A 1 212 ? -27.657 2.742 21.140 1.00 45.50 212 LYS A CA 1
ATOM 1835 C C . LYS A 1 212 ? -28.259 1.408 21.574 1.00 45.50 212 LYS A C 1
ATOM 1837 O O . LYS A 1 212 ? -28.411 0.539 20.724 1.00 45.50 212 LYS A O 1
ATOM 1842 N N . GLU A 1 213 ? -28.548 1.329 22.870 1.00 32.94 213 GLU A N 1
ATOM 1843 C CA . GLU A 1 213 ? -29.482 0.454 23.611 1.00 32.94 213 GLU A CA 1
ATOM 1844 C C . GLU A 1 213 ? -28.878 0.051 24.956 1.00 32.94 213 GLU A C 1
ATOM 1846 O O . GLU A 1 213 ? -27.817 -0.611 24.983 1.00 32.94 213 GLU A O 1
#

Solvent-accessible surface area (backbone atoms only — not comparable to full-atom values): 12333 Å² total; per-residue (Å²): 135,73,70,64,63,65,57,61,43,49,65,62,43,48,75,57,52,80,78,77,69,91,79,79,89,80,86,92,77,50,72,66,63,50,51,52,51,52,52,50,51,48,56,52,55,69,74,46,50,73,67,58,53,49,51,51,49,53,53,50,52,54,58,72,71,46,54,71,68,58,50,49,52,50,52,53,53,35,56,55,56,69,71,47,52,69,69,55,51,50,52,51,50,54,52,48,54,51,57,74,69,44,54,73,68,58,48,50,54,50,50,49,53,50,49,55,59,68,70,46,52,74,64,60,51,47,51,55,52,47,56,60,64,76,42,53,75,65,58,54,49,50,53,51,48,53,55,48,53,52,46,52,49,53,48,50,52,50,52,49,55,48,51,50,44,47,49,58,51,58,70,72,48,53,74,64,58,51,47,53,52,52,49,52,51,51,48,37,71,76,72,43,50,74,66,55,52,46,53,53,53,51,53,52,52,48,58,61,67,58,70,77,126

Mean predicted aligned error: 13.28 Å

pLDDT: mean 76.98, std 17.49, range [26.61, 95.0]

Sequence (213 aa):
MNLSSKLATAIGLALLLLAAAAWSQTGQREPLLKAQSDQENLRRWEKMSAAEKQEIRQRFQRWKNMDEKEKAELRRKFEAWRKLKEEEKAAARRNFERWQKMDPQERERLEERWREWRNLSPERRAEIRQKLRDMDPAERRELRQKLQERREKLLAERDHQWREKAREHFEKMTAEEKRQLGDKLRELKQHGSLEEKRRFRDELREKLQSGKE